Protein AF-A0A0R2B3U1-F1 (afdb_monomer)

Mean predicted aligned error: 5.67 Å

Foldseek 3Di:
DVLVVLLVVLVVQLVVLVVVLVVLLVVQLVLLCVQVVVDDSVRLVVVLVVVLVVVQVVDPPSVVLVVLLVVLLVLLVLLVVLVVCVVCVVVCVVPPDPVSVVSNVVSVVDPPSQLSSLVSLLVSLVSQLVVLVVVLVVLVVVCVVDVCASNDSNHGDNVSSVSSSVSSNSNSVSSNVSSVSSNVVSVVD

Structure (mmCIF, N/CA/C/O backbone):
data_AF-A0A0R2B3U1-F1
#
_entry.id   AF-A0A0R2B3U1-F1
#
loop_
_atom_site.group_PDB
_atom_site.id
_atom_site.type_symbol
_atom_site.label_atom_id
_atom_site.label_alt_id
_atom_site.label_comp_id
_atom_site.label_asym_id
_atom_site.label_entity_id
_atom_site.label_seq_id
_atom_site.pdbx_PDB_ins_code
_atom_site.Cartn_x
_atom_site.Cartn_y
_atom_site.Cartn_z
_atom_site.occupancy
_atom_site.B_iso_or_equiv
_atom_site.auth_seq_id
_atom_site.auth_comp_id
_atom_site.auth_asym_id
_atom_site.auth_atom_id
_atom_site.pdbx_PDB_model_num
ATOM 1 N N . MET A 1 1 ? -21.947 -0.832 17.345 1.00 67.94 1 MET A N 1
ATOM 2 C CA . MET A 1 1 ? -21.667 -2.259 17.009 1.00 67.94 1 MET A CA 1
ATOM 3 C C . MET A 1 1 ? -21.560 -2.444 15.501 1.00 67.94 1 MET A C 1
ATOM 5 O O . MET A 1 1 ? -20.607 -3.067 15.050 1.00 67.94 1 MET A O 1
ATOM 9 N N . VAL A 1 2 ? -22.488 -1.877 14.725 1.00 82.19 2 VAL A N 1
ATOM 10 C CA . VAL A 1 2 ? -22.472 -1.903 13.252 1.00 82.19 2 VAL A CA 1
ATOM 11 C C . VAL A 1 2 ? -21.194 -1.272 12.679 1.00 82.19 2 VAL A C 1
ATOM 13 O O . VAL A 1 2 ? -20.621 -1.784 11.724 1.00 82.19 2 VAL A O 1
ATOM 16 N N . GLU A 1 3 ? -20.684 -0.218 13.311 1.00 81.94 3 GLU A N 1
ATOM 17 C CA . GLU A 1 3 ? -19.488 0.522 12.897 1.00 81.94 3 GLU A CA 1
ATOM 18 C C . GLU A 1 3 ? -18.233 -0.353 12.960 1.00 81.94 3 GLU A C 1
ATOM 20 O O . GLU A 1 3 ? -17.455 -0.398 12.013 1.00 81.94 3 GLU A O 1
ATOM 25 N N . TYR A 1 4 ? -18.063 -1.124 14.038 1.00 82.38 4 TYR A N 1
ATOM 26 C CA . TYR A 1 4 ? -16.942 -2.058 14.172 1.00 82.38 4 TYR A CA 1
ATOM 27 C C . TYR A 1 4 ? -17.014 -3.202 13.153 1.00 82.38 4 TYR A C 1
ATOM 29 O O . TYR A 1 4 ? -15.979 -3.631 12.646 1.00 82.38 4 TYR A O 1
ATOM 37 N N . VAL A 1 5 ? -18.221 -3.662 12.802 1.00 87.88 5 VAL A N 1
ATOM 38 C CA . VAL A 1 5 ? -18.414 -4.654 11.731 1.00 87.88 5 VAL A CA 1
ATOM 39 C C . VAL A 1 5 ? -18.010 -4.064 10.378 1.00 87.88 5 VAL A C 1
ATOM 41 O O . VAL A 1 5 ? -17.261 -4.699 9.637 1.00 87.88 5 VAL A O 1
ATOM 44 N N . LEU A 1 6 ? -18.428 -2.831 10.076 1.00 90.25 6 LEU A N 1
ATOM 45 C CA . LEU A 1 6 ? -18.036 -2.122 8.854 1.00 90.25 6 LEU A CA 1
ATOM 46 C C . LEU A 1 6 ? -16.517 -1.920 8.771 1.00 90.25 6 LEU A C 1
ATOM 48 O O . LEU A 1 6 ? -15.917 -2.207 7.735 1.00 90.25 6 LEU A O 1
ATOM 52 N N . LEU A 1 7 ? -15.877 -1.497 9.864 1.00 88.94 7 LEU A N 1
ATOM 53 C CA . LEU A 1 7 ? -14.418 -1.367 9.941 1.00 88.94 7 LEU A CA 1
ATOM 54 C C . LEU A 1 7 ? -13.715 -2.717 9.738 1.00 88.94 7 LEU A C 1
ATOM 56 O O . LEU A 1 7 ? -12.706 -2.780 9.036 1.00 88.94 7 LEU A O 1
ATOM 60 N N . GLY A 1 8 ? -14.276 -3.804 10.276 1.00 88.94 8 GLY A N 1
ATOM 61 C CA . GLY A 1 8 ? -13.800 -5.167 10.037 1.00 88.94 8 GLY A CA 1
ATOM 62 C C . GLY A 1 8 ? -13.875 -5.573 8.561 1.00 88.94 8 GLY A C 1
ATOM 63 O O . GLY A 1 8 ? -12.895 -6.074 8.010 1.00 88.94 8 GLY A O 1
ATOM 64 N N . ILE A 1 9 ? -14.995 -5.295 7.886 1.00 94.19 9 ILE A N 1
ATOM 65 C CA . ILE A 1 9 ? -15.165 -5.555 6.446 1.00 94.19 9 ILE A CA 1
ATOM 66 C C . ILE A 1 9 ? -14.149 -4.751 5.625 1.00 94.19 9 ILE A C 1
ATOM 68 O O . ILE A 1 9 ? -13.512 -5.297 4.722 1.00 94.19 9 ILE A O 1
ATOM 72 N N . ILE A 1 10 ? -13.946 -3.472 5.957 1.00 93.94 10 ILE A N 1
ATOM 73 C CA . ILE A 1 10 ? -12.953 -2.617 5.294 1.00 93.94 10 ILE A CA 1
ATOM 74 C C . ILE A 1 10 ? -11.541 -3.176 5.496 1.00 93.94 10 ILE A C 1
ATOM 76 O O . ILE A 1 10 ? -10.776 -3.242 4.534 1.00 93.94 10 ILE A O 1
ATOM 80 N N . ALA A 1 11 ? -11.196 -3.634 6.702 1.00 91.75 11 ALA A N 1
ATOM 81 C CA . ALA A 1 11 ? -9.899 -4.249 6.972 1.00 91.75 11 ALA A CA 1
ATOM 82 C C . ALA A 1 11 ? -9.673 -5.508 6.115 1.00 91.75 11 ALA A C 1
ATOM 84 O O . ALA A 1 11 ? -8.615 -5.652 5.496 1.00 91.75 11 ALA A O 1
ATOM 85 N N . VAL A 1 12 ? -10.680 -6.381 5.998 1.00 95.81 12 VAL A N 1
ATOM 86 C CA . VAL A 1 12 ? -10.629 -7.558 5.112 1.00 95.81 12 VAL A CA 1
ATOM 87 C C . VAL A 1 12 ? -10.457 -7.138 3.649 1.00 95.81 12 VAL A C 1
ATOM 89 O O . VAL A 1 12 ? -9.596 -7.677 2.951 1.00 95.81 12 VAL A O 1
ATOM 92 N N . ALA A 1 13 ? -11.206 -6.135 3.184 1.00 96.56 13 ALA A N 1
ATOM 93 C CA . ALA A 1 13 ? -11.075 -5.611 1.827 1.00 96.56 13 ALA A CA 1
ATOM 94 C C . ALA A 1 13 ? -9.664 -5.057 1.559 1.00 96.56 13 ALA A C 1
ATOM 96 O O . ALA A 1 13 ? -9.070 -5.359 0.522 1.00 96.56 13 ALA A O 1
ATOM 97 N N . VAL A 1 14 ? -9.076 -4.316 2.506 1.00 96.31 14 VAL A N 1
ATOM 98 C CA . VAL A 1 14 ? -7.692 -3.825 2.410 1.00 96.31 14 VAL A CA 1
ATOM 99 C C . VAL A 1 14 ? -6.710 -4.990 2.265 1.00 96.31 14 VAL A C 1
ATOM 101 O O . VAL A 1 14 ? -5.845 -4.940 1.388 1.00 96.31 14 VAL A O 1
ATOM 104 N N . ILE A 1 15 ? -6.862 -6.062 3.051 1.00 96.19 15 ILE A N 1
ATOM 105 C CA . ILE A 1 15 ? -6.014 -7.262 2.957 1.00 96.19 15 ILE A CA 1
ATOM 106 C C . ILE A 1 15 ? -6.114 -7.898 1.564 1.00 96.19 15 ILE A C 1
ATOM 108 O O . ILE A 1 15 ? -5.085 -8.181 0.946 1.00 96.19 15 ILE A O 1
ATOM 112 N N . LEU A 1 16 ? -7.325 -8.065 1.024 1.00 97.31 16 LEU A N 1
ATOM 113 C CA . LEU A 1 16 ? -7.530 -8.614 -0.322 1.00 97.31 16 LEU A CA 1
ATOM 114 C C . LEU A 1 16 ? -6.854 -7.756 -1.401 1.00 97.31 16 LEU A C 1
ATOM 116 O O . LEU A 1 16 ? -6.191 -8.282 -2.300 1.00 97.31 16 LEU A O 1
ATOM 120 N N . VAL A 1 17 ? -6.949 -6.428 -1.291 1.00 97.00 17 VAL A N 1
ATOM 121 C CA . VAL A 1 17 ? -6.277 -5.515 -2.225 1.00 97.00 17 VAL A CA 1
ATOM 122 C C . VAL A 1 17 ? -4.752 -5.615 -2.093 1.00 97.00 17 VAL A C 1
ATOM 124 O O . VAL A 1 17 ? -4.058 -5.627 -3.112 1.00 97.00 17 VAL A O 1
ATOM 127 N N . LEU A 1 18 ? -4.204 -5.7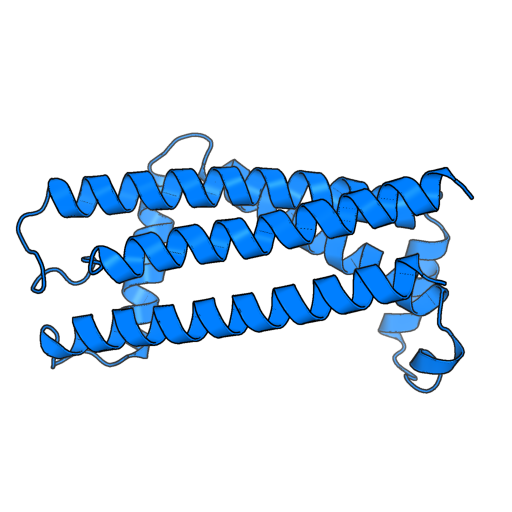47 -0.878 1.00 95.50 18 LEU A N 1
ATOM 128 C CA . LEU A 1 18 ? -2.764 -5.947 -0.653 1.00 95.50 18 LEU A CA 1
ATOM 129 C C . LEU A 1 18 ? -2.258 -7.264 -1.263 1.00 95.50 18 LEU A C 1
ATOM 131 O O . LEU A 1 18 ? -1.190 -7.283 -1.885 1.00 95.50 18 LEU A O 1
ATOM 135 N N . ILE A 1 19 ? -3.039 -8.344 -1.165 1.00 97.00 19 ILE A N 1
ATOM 136 C CA . ILE A 1 19 ? -2.758 -9.605 -1.868 1.00 97.00 19 ILE A CA 1
ATOM 137 C C . ILE A 1 19 ? -2.734 -9.355 -3.381 1.00 97.00 19 ILE A C 1
ATOM 139 O O . ILE A 1 19 ? -1.768 -9.723 -4.053 1.00 97.00 19 ILE A O 1
ATOM 143 N N . GLY A 1 20 ? -3.730 -8.643 -3.917 1.00 96.75 20 GLY A N 1
ATOM 144 C CA . GLY A 1 20 ? -3.766 -8.235 -5.322 1.00 96.75 20 GLY A CA 1
ATOM 145 C C . GLY A 1 20 ? -2.524 -7.445 -5.755 1.00 96.75 20 GLY A C 1
ATOM 146 O O . GLY A 1 20 ? -1.959 -7.710 -6.819 1.00 96.75 20 GLY A O 1
ATOM 147 N N . GLN A 1 21 ? -2.032 -6.523 -4.918 1.00 95.38 21 GLN A N 1
ATOM 148 C CA . GLN A 1 21 ? -0.792 -5.781 -5.181 1.00 95.38 21 GLN A CA 1
ATOM 149 C C . GLN A 1 21 ? 0.428 -6.703 -5.238 1.00 95.38 21 GLN A C 1
ATOM 151 O O . GLN A 1 21 ? 1.293 -6.533 -6.105 1.00 95.38 21 GLN A O 1
ATOM 156 N N . ARG A 1 22 ? 0.503 -7.692 -4.340 1.00 94.56 22 ARG A N 1
ATOM 157 C CA . ARG A 1 22 ? 1.588 -8.677 -4.323 1.00 94.56 22 ARG A CA 1
ATOM 158 C C . ARG A 1 22 ? 1.575 -9.548 -5.577 1.00 94.56 22 ARG A C 1
ATOM 160 O O . ARG A 1 22 ? 2.630 -9.735 -6.184 1.00 94.56 22 ARG A O 1
ATOM 167 N N . LEU A 1 23 ? 0.402 -10.025 -5.988 1.00 94.94 23 LEU A N 1
ATOM 168 C CA . LEU A 1 23 ? 0.234 -10.813 -7.210 1.00 94.94 23 LEU A CA 1
ATOM 169 C C . LEU A 1 23 ? 0.616 -10.005 -8.456 1.00 94.94 23 LEU A C 1
ATOM 171 O O . LEU A 1 23 ? 1.395 -10.484 -9.277 1.00 94.94 23 LEU A O 1
ATOM 175 N N . ASN A 1 24 ? 0.163 -8.752 -8.561 1.00 94.44 24 ASN A N 1
ATOM 176 C CA . ASN A 1 24 ? 0.524 -7.876 -9.677 1.00 94.44 24 ASN A CA 1
ATOM 177 C C . ASN A 1 24 ? 2.039 -7.602 -9.729 1.00 94.44 24 ASN A C 1
ATOM 179 O O . ASN A 1 24 ? 2.641 -7.625 -10.797 1.00 94.44 24 ASN A O 1
ATOM 183 N N . SER A 1 25 ? 2.686 -7.409 -8.574 1.00 91.56 25 SER A N 1
ATOM 184 C CA . SER A 1 25 ? 4.147 -7.267 -8.487 1.00 91.56 25 SER A CA 1
ATOM 185 C C . SER A 1 25 ? 4.882 -8.507 -9.007 1.00 91.56 25 SER A C 1
ATOM 187 O O . SER A 1 25 ? 5.863 -8.384 -9.736 1.00 91.56 25 SER A O 1
ATOM 189 N N . ASN A 1 26 ? 4.386 -9.707 -8.694 1.00 92.38 26 ASN A N 1
ATOM 190 C CA . ASN A 1 26 ? 4.957 -10.948 -9.215 1.00 92.38 26 ASN A CA 1
ATOM 191 C C . ASN A 1 26 ? 4.784 -11.073 -10.735 1.00 92.38 26 ASN A C 1
ATOM 193 O O . ASN A 1 26 ? 5.725 -11.489 -11.400 1.00 92.38 26 ASN A O 1
ATOM 197 N N . GLN A 1 27 ? 3.635 -10.668 -11.286 1.00 91.56 27 GLN A N 1
ATOM 198 C CA . GLN A 1 27 ? 3.408 -10.658 -12.737 1.00 91.56 27 GLN A CA 1
ATOM 199 C C . GLN A 1 27 ? 4.365 -9.705 -13.462 1.00 91.56 27 GLN A C 1
ATOM 201 O O . GLN A 1 27 ? 4.909 -10.057 -14.503 1.00 91.56 27 GLN A O 1
ATOM 206 N N . ILE A 1 28 ? 4.619 -8.526 -12.887 1.00 89.12 28 ILE A N 1
ATOM 207 C CA . ILE A 1 28 ? 5.592 -7.572 -13.430 1.00 89.12 28 ILE A CA 1
ATOM 208 C C . ILE A 1 28 ? 7.001 -8.176 -13.437 1.00 89.12 28 ILE A C 1
ATOM 210 O O . ILE A 1 28 ? 7.689 -8.121 -14.450 1.00 89.12 28 ILE A O 1
ATOM 214 N N . VAL A 1 29 ? 7.425 -8.783 -12.324 1.00 89.12 29 VAL A N 1
ATOM 215 C CA . VAL A 1 29 ? 8.745 -9.426 -12.236 1.00 89.12 29 VAL A CA 1
ATOM 216 C C . VAL A 1 29 ? 8.857 -10.592 -13.219 1.00 89.12 29 VAL A C 1
ATOM 218 O O . VAL A 1 29 ? 9.887 -10.734 -13.864 1.00 89.12 29 VAL A O 1
ATOM 221 N N . ALA A 1 30 ? 7.805 -11.399 -13.377 1.00 88.69 30 ALA A N 1
ATOM 222 C CA . ALA A 1 30 ? 7.780 -12.493 -14.345 1.00 88.69 30 ALA A CA 1
ATOM 223 C C . ALA A 1 30 ? 7.927 -11.990 -15.791 1.00 88.69 30 ALA A C 1
ATOM 225 O O . ALA A 1 30 ? 8.708 -12.555 -16.552 1.00 88.69 30 ALA A O 1
ATOM 226 N N . ALA A 1 31 ? 7.249 -1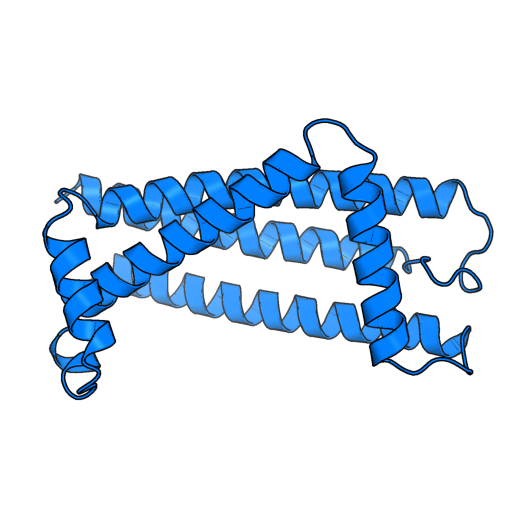0.894 -16.147 1.00 86.94 31 ALA A N 1
ATOM 227 C CA . ALA A 1 31 ? 7.397 -10.266 -17.460 1.00 86.94 31 ALA A CA 1
ATOM 228 C C . ALA A 1 31 ? 8.838 -9.792 -17.717 1.00 86.94 31 ALA A C 1
ATOM 230 O O . ALA A 1 31 ? 9.345 -9.938 -18.822 1.00 86.94 31 ALA A O 1
ATOM 231 N N . GLN A 1 32 ? 9.523 -9.284 -16.691 1.00 85.38 32 GLN A N 1
ATOM 232 C CA . GLN A 1 32 ? 10.911 -8.830 -16.805 1.00 85.38 32 GLN A CA 1
ATOM 233 C C . GLN A 1 32 ? 11.930 -9.972 -16.810 1.00 85.38 32 GLN A C 1
ATOM 235 O O . GLN A 1 32 ? 12.971 -9.849 -17.443 1.00 85.38 32 GLN A O 1
ATOM 240 N N . LEU A 1 33 ? 11.642 -11.095 -16.149 1.00 86.69 33 LEU A N 1
ATOM 241 C CA . LEU A 1 33 ? 12.479 -12.300 -16.218 1.00 86.69 33 LEU A CA 1
ATOM 242 C C . LEU A 1 33 ? 12.475 -12.930 -17.612 1.00 86.69 33 LEU A C 1
ATOM 244 O O . LEU A 1 33 ? 13.4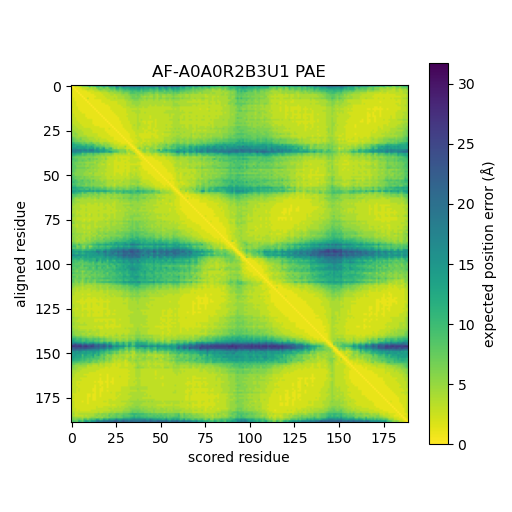60 -13.558 -17.996 1.00 86.69 33 LEU A O 1
ATOM 248 N N . ALA A 1 34 ? 11.394 -12.753 -18.377 1.00 84.94 34 ALA A N 1
ATOM 249 C CA . ALA A 1 34 ? 11.327 -13.238 -19.752 1.00 84.94 34 ALA A CA 1
ATOM 250 C C . ALA A 1 34 ? 12.407 -12.597 -20.644 1.00 84.94 34 ALA A C 1
ATOM 252 O O . ALA A 1 34 ? 12.936 -13.261 -21.537 1.00 84.94 34 ALA A O 1
ATOM 253 N N . THR A 1 35 ? 12.765 -11.339 -20.368 1.00 81.75 35 THR A N 1
ATOM 254 C CA . THR A 1 35 ? 13.762 -10.563 -21.120 1.00 81.75 35 THR A CA 1
ATOM 255 C C . THR A 1 35 ? 15.128 -10.518 -20.424 1.00 81.75 35 THR A C 1
ATOM 257 O O . THR A 1 35 ? 16.156 -10.645 -21.081 1.00 81.75 35 THR A O 1
ATOM 260 N N . HIS A 1 36 ? 15.167 -10.460 -19.090 1.00 83.00 36 HIS A N 1
ATOM 261 C CA . HIS A 1 36 ? 16.385 -10.366 -18.274 1.00 83.00 36 HIS A CA 1
ATOM 262 C C . HIS A 1 36 ? 16.730 -11.708 -17.614 1.00 83.00 36 HIS A C 1
ATOM 264 O O . HIS A 1 36 ? 16.785 -11.830 -16.388 1.00 83.00 36 HIS A O 1
ATOM 270 N N . LYS A 1 37 ? 16.977 -12.734 -18.437 1.00 76.44 37 LYS A N 1
ATOM 271 C CA . LYS A 1 37 ? 17.137 -14.136 -17.996 1.00 76.44 37 LYS A CA 1
ATOM 272 C C . LYS A 1 37 ? 18.308 -14.388 -17.035 1.00 76.44 37 LYS A C 1
ATOM 274 O O . LYS A 1 37 ? 18.314 -15.402 -16.347 1.00 76.44 37 LYS A O 1
ATOM 279 N N . MET A 1 38 ? 19.288 -13.484 -16.977 1.00 83.38 38 MET A N 1
ATOM 280 C CA . MET A 1 38 ? 20.454 -13.597 -16.089 1.00 83.38 38 MET A CA 1
ATOM 281 C C . MET A 1 38 ? 20.223 -13.005 -14.687 1.00 83.38 38 MET A C 1
ATOM 283 O O . MET A 1 38 ? 21.110 -13.084 -13.842 1.00 83.38 38 MET A O 1
ATOM 287 N N . MET A 1 39 ? 19.059 -12.399 -14.423 1.00 86.00 39 MET A N 1
ATOM 288 C CA . MET A 1 39 ? 18.743 -11.804 -13.123 1.00 86.00 39 MET A CA 1
ATOM 289 C C . MET A 1 39 ? 17.797 -12.677 -12.300 1.00 86.00 39 MET A C 1
ATOM 291 O O . MET A 1 39 ? 16.827 -13.237 -12.802 1.00 86.00 39 MET A O 1
ATOM 295 N N . PHE A 1 40 ? 18.017 -12.716 -10.988 1.00 89.88 40 PHE A N 1
ATOM 296 C CA . PHE A 1 40 ? 17.111 -13.371 -10.049 1.00 89.88 40 PHE A CA 1
ATOM 297 C C . PHE A 1 40 ? 15.911 -12.470 -9.688 1.00 89.88 40 PHE A C 1
ATOM 299 O O . PHE A 1 40 ? 16.055 -11.245 -9.594 1.00 89.88 40 PHE A O 1
ATOM 306 N N . PRO A 1 41 ? 14.731 -13.038 -9.356 1.00 87.25 41 PRO A N 1
ATOM 307 C CA . PRO A 1 41 ? 13.554 -12.257 -8.960 1.00 87.25 41 PRO A CA 1
ATOM 308 C C . PRO A 1 41 ? 13.805 -11.222 -7.838 1.00 87.25 41 PRO A C 1
ATOM 310 O O . PRO A 1 41 ? 13.263 -10.114 -7.910 1.00 87.25 41 PRO A O 1
ATOM 313 N N . PRO A 1 42 ? 14.613 -11.508 -6.791 1.00 89.75 42 PRO A N 1
ATOM 314 C CA . PRO A 1 42 ? 14.966 -10.508 -5.784 1.00 89.75 42 PRO A CA 1
ATOM 315 C C 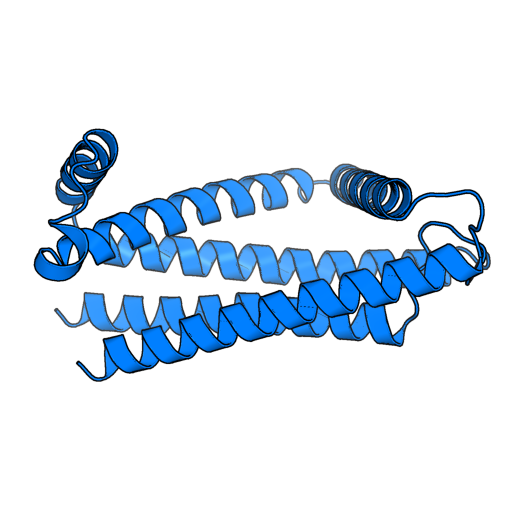. PRO A 1 42 ? 15.792 -9.337 -6.335 1.00 89.75 42 PRO A C 1
ATOM 317 O O . PRO A 1 42 ? 15.579 -8.205 -5.899 1.00 89.75 42 PRO A O 1
ATOM 320 N N . GLN A 1 43 ? 16.685 -9.581 -7.302 1.00 89.31 43 GLN A N 1
ATOM 321 C CA . GLN A 1 43 ? 17.512 -8.541 -7.925 1.00 89.31 43 GLN A CA 1
ATOM 322 C C . GLN A 1 43 ? 16.641 -7.563 -8.714 1.00 89.31 43 GLN A C 1
ATOM 324 O O . GLN A 1 43 ? 16.745 -6.358 -8.503 1.00 89.31 43 GLN A O 1
ATOM 329 N N . ILE A 1 44 ? 15.696 -8.073 -9.509 1.00 86.88 44 ILE A N 1
ATOM 330 C CA . ILE A 1 44 ? 14.733 -7.253 -10.259 1.00 86.88 44 ILE A CA 1
ATOM 331 C C . ILE A 1 44 ? 13.881 -6.401 -9.308 1.00 86.88 44 ILE A C 1
ATOM 333 O O . ILE A 1 44 ? 13.750 -5.186 -9.476 1.00 86.88 44 ILE A O 1
ATOM 337 N N . ARG A 1 45 ? 13.338 -7.006 -8.241 1.00 89.12 45 ARG A N 1
ATOM 338 C CA . ARG A 1 45 ? 12.560 -6.268 -7.229 1.00 89.12 45 ARG A CA 1
ATOM 339 C C . ARG A 1 45 ? 13.383 -5.162 -6.570 1.00 89.12 45 ARG A C 1
ATOM 341 O O . ARG A 1 45 ? 12.845 -4.083 -6.308 1.00 89.12 45 ARG A O 1
ATOM 348 N N . ASN A 1 46 ? 14.656 -5.424 -6.276 1.00 89.56 46 ASN A N 1
ATOM 349 C CA . ASN A 1 46 ? 15.533 -4.434 -5.666 1.00 89.56 46 ASN A CA 1
ATOM 350 C C . ASN A 1 46 ? 15.884 -3.312 -6.651 1.00 89.56 46 ASN A C 1
ATOM 352 O O . ASN A 1 46 ? 15.735 -2.146 -6.296 1.00 89.56 46 ASN A O 1
ATOM 356 N N . ALA A 1 47 ? 16.239 -3.643 -7.895 1.00 87.75 47 ALA A N 1
ATOM 357 C CA . ALA A 1 47 ? 16.519 -2.673 -8.951 1.00 87.75 47 ALA A CA 1
ATOM 358 C C . ALA A 1 47 ? 15.340 -1.710 -9.146 1.00 87.75 47 ALA A C 1
ATOM 360 O O . ALA A 1 47 ? 15.518 -0.496 -9.081 1.00 87.75 47 ALA A O 1
ATOM 361 N N . ARG A 1 48 ? 14.110 -2.231 -9.238 1.00 88.19 48 ARG A N 1
ATOM 362 C CA . ARG A 1 48 ? 12.890 -1.408 -9.318 1.00 88.19 48 ARG A CA 1
ATOM 363 C C . ARG A 1 48 ? 12.675 -0.532 -8.086 1.00 88.19 48 ARG A C 1
ATOM 365 O O . ARG A 1 48 ? 12.230 0.610 -8.199 1.00 88.19 48 ARG A O 1
ATOM 372 N N . ARG A 1 49 ? 12.967 -1.049 -6.888 1.00 88.62 49 ARG A N 1
ATOM 373 C CA . ARG A 1 49 ? 12.860 -0.281 -5.638 1.00 88.62 49 ARG A CA 1
ATOM 374 C C . ARG A 1 49 ? 13.870 0.865 -5.605 1.00 88.62 49 ARG A C 1
ATOM 376 O O . ARG A 1 49 ? 13.515 1.958 -5.169 1.00 88.62 49 ARG A O 1
ATOM 383 N N . VAL A 1 50 ? 15.107 0.617 -6.028 1.00 89.00 50 VAL A N 1
ATOM 384 C CA . VAL A 1 50 ? 16.171 1.627 -6.109 1.00 89.00 50 VAL A CA 1
ATOM 385 C C . VAL A 1 50 ? 15.832 2.671 -7.169 1.00 89.00 50 VAL A C 1
ATOM 387 O O . VAL A 1 50 ? 15.871 3.857 -6.857 1.00 89.00 50 VAL A O 1
ATOM 390 N N . TYR A 1 51 ? 15.386 2.244 -8.351 1.00 88.62 51 TYR A N 1
ATOM 391 C CA . TYR A 1 51 ? 14.919 3.126 -9.420 1.00 88.62 51 TYR A CA 1
ATOM 392 C C . TYR A 1 51 ? 13.812 4.070 -8.937 1.00 88.62 51 TYR A C 1
ATOM 394 O O . TYR A 1 51 ? 13.934 5.289 -9.033 1.00 88.62 51 TYR A O 1
ATOM 402 N N . TRP A 1 52 ? 12.782 3.523 -8.285 1.00 86.25 52 TRP A N 1
ATOM 403 C CA . TRP A 1 52 ? 11.710 4.330 -7.705 1.00 86.25 52 TRP A CA 1
ATOM 404 C C . TRP A 1 52 ? 12.211 5.326 -6.649 1.00 86.25 52 TRP A C 1
ATOM 406 O O . TRP A 1 52 ? 11.782 6.478 -6.620 1.00 86.25 52 TRP A O 1
ATOM 416 N N . ARG A 1 53 ? 13.137 4.907 -5.777 1.00 86.62 53 ARG A N 1
ATOM 417 C CA . ARG A 1 53 ? 13.760 5.814 -4.798 1.00 86.62 53 ARG A CA 1
ATOM 418 C C . ARG A 1 53 ? 14.541 6.936 -5.483 1.00 86.62 53 ARG A C 1
ATOM 420 O O . ARG A 1 53 ? 14.510 8.053 -4.978 1.00 86.62 53 ARG A O 1
ATOM 427 N N . GLY A 1 54 ? 15.211 6.644 -6.598 1.00 87.19 54 GLY A N 1
ATOM 428 C CA . GLY A 1 54 ? 15.886 7.631 -7.438 1.00 87.19 54 GLY A CA 1
ATOM 429 C C . GLY A 1 54 ? 14.909 8.673 -7.976 1.00 87.19 54 GLY A C 1
ATOM 430 O O . GLY A 1 54 ? 15.081 9.856 -7.698 1.00 87.19 54 GLY A O 1
ATOM 431 N N . LEU A 1 55 ? 13.823 8.230 -8.619 1.00 85.56 55 LEU A N 1
ATOM 432 C CA . LEU A 1 55 ? 12.778 9.118 -9.153 1.00 85.56 55 LEU A CA 1
ATOM 433 C C . LEU A 1 55 ? 12.168 10.033 -8.081 1.00 85.56 55 LEU A C 1
ATOM 435 O O . LEU A 1 55 ? 11.964 11.222 -8.304 1.00 85.56 55 LEU A O 1
ATOM 439 N N . VAL A 1 56 ? 11.905 9.498 -6.886 1.00 86.12 56 VAL A N 1
ATOM 440 C CA . VAL A 1 56 ? 11.362 10.281 -5.762 1.00 86.12 56 VAL A CA 1
ATOM 441 C C . VAL A 1 56 ? 12.354 11.330 -5.249 1.00 86.12 56 VAL A C 1
ATOM 443 O O . VAL A 1 56 ? 11.928 12.379 -4.778 1.00 86.12 56 VAL A O 1
ATOM 446 N N . ARG A 1 57 ? 13.664 11.061 -5.313 1.00 86.00 57 ARG A N 1
ATOM 447 C CA . ARG A 1 57 ? 14.710 12.005 -4.882 1.00 86.00 57 ARG A CA 1
ATOM 448 C C . ARG A 1 57 ? 14.966 13.117 -5.895 1.00 86.00 57 ARG A C 1
ATOM 450 O O . ARG A 1 57 ? 15.385 14.191 -5.491 1.00 86.00 57 ARG A O 1
ATOM 457 N N . GLN A 1 58 ? 14.730 12.855 -7.177 1.00 85.31 58 GLN A N 1
ATOM 458 C CA . GLN A 1 58 ? 14.956 13.825 -8.250 1.00 85.31 58 GLN A CA 1
ATOM 459 C C . GLN A 1 58 ? 13.921 14.957 -8.262 1.00 85.31 58 GLN A C 1
ATOM 461 O O . GLN A 1 58 ? 14.211 16.038 -8.761 1.00 85.31 58 GLN A O 1
ATOM 466 N N . VAL A 1 59 ? 12.728 14.735 -7.702 1.00 85.75 59 VAL A N 1
ATOM 467 C CA . VAL A 1 59 ? 11.675 15.755 -7.643 1.00 85.75 59 VAL A CA 1
ATOM 468 C C . VAL A 1 59 ? 11.667 16.439 -6.279 1.00 85.75 59 VAL A C 1
ATOM 470 O O . VAL A 1 59 ? 11.541 15.787 -5.238 1.00 85.75 59 VAL A O 1
ATOM 473 N N . SER A 1 60 ? 11.774 17.770 -6.286 1.00 82.56 60 SER A N 1
ATOM 474 C CA . SER A 1 60 ? 11.736 18.594 -5.076 1.00 82.56 60 SER A CA 1
ATOM 475 C C . SER A 1 60 ? 10.432 18.382 -4.294 1.00 82.56 60 SER A C 1
ATOM 477 O O . SER A 1 60 ? 9.359 18.168 -4.856 1.00 82.56 60 SER A O 1
ATOM 479 N N . GLY A 1 61 ? 10.525 18.354 -2.962 1.00 83.81 61 GLY A N 1
ATOM 480 C CA . GLY A 1 61 ? 9.386 18.135 -2.057 1.00 83.81 61 GLY A CA 1
ATOM 481 C C . GLY A 1 61 ? 8.870 16.688 -1.980 1.00 83.81 61 GLY A C 1
ATOM 482 O O . GLY A 1 61 ? 8.423 16.251 -0.920 1.00 83.81 61 GLY A O 1
ATOM 483 N N . MET A 1 62 ? 9.010 15.893 -3.041 1.00 88.50 62 MET A N 1
ATOM 484 C CA . MET A 1 62 ? 8.472 14.531 -3.122 1.00 88.50 62 MET A CA 1
ATOM 485 C C . MET A 1 62 ? 9.121 13.560 -2.120 1.00 88.50 62 MET A C 1
ATOM 487 O O . MET A 1 62 ? 8.447 12.725 -1.511 1.00 88.50 62 MET A O 1
ATOM 491 N N . ALA A 1 63 ? 10.431 13.690 -1.894 1.00 87.75 63 ALA A N 1
ATOM 492 C CA . ALA A 1 63 ? 11.135 12.923 -0.868 1.00 87.75 63 ALA A CA 1
ATOM 493 C C . ALA A 1 63 ? 10.617 13.230 0.550 1.00 87.75 63 ALA A C 1
ATOM 495 O O . ALA A 1 63 ? 10.447 12.304 1.348 1.00 87.75 63 ALA A O 1
ATOM 496 N N . GLY A 1 64 ? 10.316 14.502 0.831 1.00 90.38 64 GLY A N 1
ATOM 497 C CA . GLY A 1 64 ? 9.731 14.951 2.095 1.00 90.38 64 GLY A CA 1
ATOM 498 C C . GLY A 1 64 ? 8.317 14.409 2.292 1.00 90.38 64 GLY A C 1
ATOM 499 O O . GLY A 1 64 ? 8.032 13.827 3.334 1.00 90.38 64 GLY A O 1
ATOM 500 N N . LEU A 1 65 ? 7.468 14.483 1.261 1.00 90.88 65 LEU A N 1
ATOM 501 C CA . LEU A 1 65 ? 6.116 13.911 1.291 1.00 90.88 65 LEU A CA 1
ATOM 502 C C . LEU A 1 65 ? 6.135 12.397 1.537 1.00 90.88 65 LEU A C 1
ATOM 504 O O . LEU A 1 65 ? 5.350 11.891 2.333 1.00 90.88 65 LEU A O 1
ATOM 508 N N . ASN A 1 66 ? 7.061 11.666 0.911 1.00 90.94 66 ASN A N 1
ATOM 509 C CA . ASN A 1 66 ? 7.222 10.227 1.130 1.00 90.94 66 ASN A CA 1
ATOM 510 C C . ASN A 1 66 ? 7.702 9.895 2.555 1.00 90.94 66 ASN A C 1
ATOM 512 O O . ASN A 1 66 ? 7.331 8.856 3.101 1.00 90.94 66 ASN A O 1
ATOM 516 N N . LEU A 1 67 ? 8.546 10.739 3.157 1.00 91.88 67 LEU A N 1
ATOM 517 C CA . LEU A 1 67 ? 8.958 10.581 4.553 1.00 91.88 67 LEU A CA 1
ATOM 518 C C . LEU A 1 67 ? 7.789 10.874 5.500 1.00 91.88 67 LEU A C 1
ATOM 520 O O . LEU A 1 67 ? 7.476 10.037 6.345 1.00 91.88 67 LEU A O 1
ATOM 524 N N . ALA A 1 68 ? 7.106 12.004 5.302 1.00 93.25 68 ALA A N 1
ATOM 525 C CA . ALA A 1 68 ? 5.933 12.398 6.072 1.00 93.25 68 ALA A CA 1
ATOM 526 C C . ALA A 1 68 ? 4.841 11.322 6.013 1.00 93.25 68 ALA A C 1
ATOM 528 O O . ALA A 1 68 ? 4.374 10.871 7.053 1.00 93.25 68 ALA A O 1
ATOM 529 N N . ALA A 1 69 ? 4.515 10.816 4.819 1.00 93.31 69 ALA A N 1
ATOM 530 C CA . ALA A 1 69 ? 3.527 9.755 4.640 1.00 93.31 69 ALA A CA 1
ATOM 531 C C . ALA A 1 69 ? 3.864 8.506 5.464 1.00 93.31 69 ALA A C 1
ATOM 533 O O . ALA A 1 69 ? 2.981 7.939 6.103 1.00 93.31 69 ALA A O 1
ATOM 534 N N . LYS A 1 70 ? 5.136 8.086 5.501 1.00 93.94 70 LYS A N 1
ATOM 535 C CA . LYS A 1 70 ? 5.571 6.924 6.295 1.00 93.94 70 LYS A CA 1
ATOM 536 C C . LYS A 1 70 ? 5.490 7.175 7.793 1.00 93.94 70 LYS A C 1
ATOM 538 O O . LYS A 1 70 ? 4.992 6.308 8.503 1.00 93.94 70 LYS A O 1
ATOM 543 N N . ILE A 1 71 ? 5.973 8.328 8.259 1.00 96.50 71 ILE A N 1
ATOM 544 C CA . ILE A 1 71 ? 5.950 8.684 9.684 1.00 96.50 71 ILE A CA 1
ATOM 545 C C . ILE A 1 71 ? 4.500 8.761 10.167 1.00 96.50 71 ILE A C 1
ATOM 547 O O . ILE A 1 71 ? 4.144 8.088 11.129 1.00 96.50 71 ILE A O 1
ATOM 551 N N . ILE A 1 72 ? 3.646 9.492 9.447 1.00 95.75 72 ILE A N 1
ATOM 552 C CA . ILE A 1 72 ? 2.226 9.647 9.779 1.00 95.75 72 ILE A CA 1
ATOM 553 C C . ILE A 1 72 ? 1.508 8.293 9.727 1.00 95.75 72 ILE A C 1
ATOM 555 O O . ILE A 1 72 ? 0.749 7.987 10.638 1.00 95.75 72 ILE A O 1
ATOM 559 N N . SER A 1 73 ? 1.788 7.440 8.731 1.00 94.31 73 SER A N 1
ATOM 560 C CA . SER A 1 73 ? 1.217 6.080 8.680 1.00 94.31 73 SER A CA 1
ATOM 561 C C . SER A 1 73 ? 1.636 5.237 9.888 1.00 94.31 73 SER A C 1
ATOM 563 O O . SER A 1 73 ? 0.817 4.508 10.441 1.00 94.31 73 SER A O 1
ATOM 565 N N . GLY A 1 74 ? 2.906 5.329 10.297 1.00 93.19 74 GLY A N 1
ATOM 566 C CA . GLY A 1 74 ? 3.428 4.622 11.465 1.00 93.19 74 GLY A CA 1
ATOM 567 C C . GLY A 1 74 ? 2.757 5.078 12.758 1.00 93.19 74 GLY A C 1
ATOM 568 O O . GLY A 1 74 ? 2.311 4.241 13.536 1.00 93.19 74 GLY A O 1
ATOM 569 N N . LEU A 1 75 ? 2.618 6.393 12.946 1.00 92.44 75 LEU A N 1
ATOM 570 C CA . LEU A 1 75 ? 1.922 6.976 14.094 1.00 92.44 75 LEU A CA 1
ATOM 571 C C . LEU A 1 75 ? 0.431 6.613 14.108 1.00 92.44 75 LEU A C 1
ATOM 573 O O . LEU A 1 75 ? -0.082 6.190 15.140 1.00 92.44 75 LEU A O 1
ATOM 577 N N . ALA A 1 76 ? -0.249 6.709 12.962 1.00 93.25 76 ALA A N 1
ATOM 578 C CA . ALA A 1 76 ? -1.653 6.334 12.825 1.00 93.25 76 ALA A CA 1
ATOM 579 C C . ALA A 1 76 ? -1.877 4.859 13.181 1.00 93.25 76 ALA A C 1
ATOM 581 O O . ALA A 1 76 ? -2.749 4.543 13.985 1.00 93.25 76 ALA A O 1
ATOM 582 N N . GLY A 1 77 ? -1.059 3.957 12.627 1.00 90.25 77 GLY A N 1
ATOM 583 C CA . GLY A 1 77 ? -1.141 2.526 12.913 1.00 90.25 77 GLY A CA 1
ATOM 584 C C . GLY A 1 77 ? -0.826 2.196 14.371 1.00 90.25 77 GLY A C 1
ATOM 585 O O . GLY A 1 77 ? -1.515 1.377 14.971 1.00 90.25 77 GLY A O 1
ATOM 586 N N . PHE A 1 78 ? 0.175 2.860 14.955 1.00 88.75 78 PHE A N 1
ATOM 587 C CA . PHE A 1 78 ? 0.534 2.701 16.363 1.00 88.75 78 PHE A CA 1
ATOM 588 C C . PHE A 1 78 ? -0.618 3.092 17.295 1.00 88.75 78 PHE A C 1
ATOM 590 O O . PHE A 1 78 ? -0.999 2.303 18.159 1.00 88.75 78 PHE A O 1
ATOM 597 N N . MET A 1 79 ? -1.210 4.273 17.090 1.00 88.75 79 MET A N 1
ATOM 598 C CA . MET A 1 79 ? -2.320 4.734 17.925 1.00 88.75 79 MET A CA 1
ATOM 599 C C . MET A 1 79 ? -3.586 3.910 17.694 1.00 88.75 79 MET A C 1
ATOM 601 O O . MET A 1 79 ? -4.197 3.486 18.667 1.00 88.75 79 MET A O 1
ATOM 605 N N . ALA A 1 80 ? -3.934 3.596 16.441 1.00 87.19 80 ALA A N 1
ATOM 606 C CA . ALA A 1 80 ? -5.094 2.758 16.131 1.00 87.19 80 ALA A CA 1
ATOM 607 C C . ALA A 1 80 ? -4.982 1.361 16.758 1.00 87.19 80 ALA A C 1
ATOM 609 O O . ALA A 1 80 ? -5.954 0.817 17.271 1.00 87.19 80 ALA A O 1
ATOM 610 N N . PHE A 1 81 ? -3.788 0.767 16.745 1.00 86.31 81 PHE A N 1
ATOM 611 C CA . PHE A 1 81 ? -3.569 -0.517 17.397 1.00 86.31 81 PHE A CA 1
ATOM 612 C C . PHE A 1 81 ? -3.764 -0.418 18.914 1.00 86.31 81 PHE A C 1
ATOM 614 O O . PHE A 1 81 ? -4.464 -1.243 19.496 1.00 86.31 81 PHE A O 1
ATOM 621 N N . ALA A 1 82 ? -3.193 0.603 19.554 1.00 85.50 82 ALA A N 1
ATOM 622 C CA . ALA A 1 82 ? -3.342 0.798 20.991 1.00 85.50 82 ALA A CA 1
ATOM 623 C C . ALA A 1 82 ? -4.805 1.046 21.405 1.00 85.50 82 ALA A C 1
ATOM 625 O O . ALA A 1 82 ? -5.258 0.446 22.380 1.00 85.50 82 ALA A O 1
ATOM 626 N N . THR A 1 83 ? -5.564 1.844 20.646 1.00 84.31 83 THR A N 1
ATOM 627 C CA . THR A 1 83 ? -6.988 2.098 20.928 1.00 84.31 83 THR A CA 1
ATOM 628 C C . THR A 1 83 ? -7.841 0.845 20.738 1.00 84.31 83 THR A C 1
ATOM 630 O O . THR A 1 83 ? -8.691 0.552 21.575 1.00 84.31 83 THR A O 1
ATOM 633 N N . ILE A 1 84 ? -7.576 0.036 19.705 1.00 82.88 84 ILE A N 1
ATOM 634 C CA . ILE A 1 84 ? -8.240 -1.265 19.520 1.00 82.88 84 ILE A CA 1
ATOM 635 C C . ILE A 1 84 ? -7.975 -2.182 20.720 1.00 82.88 84 ILE A C 1
ATOM 637 O O . ILE A 1 84 ? -8.896 -2.823 21.225 1.00 82.88 84 ILE A O 1
ATOM 641 N N . VAL A 1 85 ? -6.734 -2.242 21.206 1.00 83.06 85 VAL A N 1
ATOM 642 C CA . VAL A 1 85 ? -6.395 -3.104 22.344 1.00 83.06 85 VAL A CA 1
ATOM 643 C C . VAL A 1 85 ? -7.086 -2.641 23.632 1.00 83.06 85 VAL A C 1
ATOM 645 O O . VAL A 1 85 ? -7.575 -3.482 24.386 1.00 83.06 85 VAL A O 1
ATOM 648 N N . GLN A 1 86 ? -7.192 -1.328 23.857 1.00 80.69 86 GLN A N 1
ATOM 649 C CA . GLN A 1 86 ? -7.959 -0.759 24.973 1.00 80.69 86 GLN A CA 1
ATOM 650 C C . GLN A 1 86 ? -9.456 -1.079 24.876 1.00 80.69 86 GLN A C 1
ATOM 652 O O . GLN A 1 86 ? -10.079 -1.391 25.887 1.00 80.69 86 GLN A O 1
ATOM 657 N N . GLN A 1 87 ? -10.027 -1.041 23.669 1.00 80.94 87 GLN A N 1
ATOM 658 C CA . GLN A 1 87 ? -11.449 -1.302 23.434 1.00 80.94 87 GLN A CA 1
ATOM 659 C C . GLN A 1 87 ? -11.826 -2.782 23.640 1.00 80.94 87 GLN A C 1
ATOM 661 O O . GLN A 1 87 ? -12.970 -3.080 23.985 1.00 80.94 87 GLN A O 1
ATOM 666 N N . PHE A 1 88 ? -10.885 -3.715 23.443 1.00 81.38 88 PHE A N 1
ATOM 667 C CA . PHE A 1 88 ? -11.128 -5.163 23.516 1.00 81.38 88 PHE A CA 1
ATOM 668 C C . PHE A 1 88 ? -10.192 -5.885 24.508 1.00 81.38 88 PHE A C 1
ATOM 670 O O . PHE A 1 88 ? -9.469 -6.812 24.124 1.00 81.38 88 PHE A O 1
ATOM 677 N N . PRO A 1 89 ? -10.223 -5.546 25.811 1.00 77.44 89 PRO A N 1
ATOM 678 C CA . PRO A 1 89 ? -9.266 -6.063 26.792 1.00 77.44 89 PRO A CA 1
ATOM 679 C C . PRO A 1 89 ? -9.339 -7.586 26.963 1.00 77.44 89 PRO A C 1
ATOM 681 O O . PRO A 1 89 ? -8.322 -8.223 27.216 1.00 77.44 89 PRO A O 1
ATOM 684 N N . LEU A 1 90 ? -10.511 -8.201 26.769 1.00 78.94 90 LEU A N 1
ATOM 685 C CA . LEU A 1 90 ? -10.679 -9.659 26.841 1.00 78.94 90 LEU A CA 1
ATOM 686 C C . LEU A 1 90 ? -10.018 -10.392 25.663 1.00 78.94 90 LEU A C 1
ATOM 688 O O . LEU A 1 90 ? -9.471 -11.475 25.851 1.00 78.94 90 LEU A O 1
ATOM 692 N N . ALA A 1 91 ? -10.022 -9.796 24.466 1.00 77.19 91 ALA A N 1
ATOM 693 C CA . ALA A 1 91 ? -9.414 -10.394 23.275 1.00 77.19 91 ALA A CA 1
ATOM 694 C C . ALA A 1 91 ? -7.878 -10.345 23.325 1.00 77.19 91 ALA A C 1
ATOM 696 O O . ALA A 1 91 ? -7.206 -11.243 22.821 1.00 77.19 91 ALA A O 1
ATOM 697 N N . PHE A 1 92 ? -7.320 -9.309 23.958 1.00 73.62 92 PHE A N 1
ATOM 698 C CA . PHE A 1 92 ? -5.875 -9.080 24.025 1.00 73.62 92 PHE A CA 1
ATOM 699 C C . PHE A 1 92 ? -5.259 -9.364 25.406 1.00 73.62 92 PHE A C 1
ATOM 701 O O . PHE A 1 92 ? -4.037 -9.382 25.531 1.00 73.62 92 PHE A O 1
ATOM 708 N N . GLY A 1 93 ? -6.063 -9.644 26.436 1.00 66.62 93 GLY A N 1
ATOM 709 C CA . GLY A 1 93 ? -5.611 -9.840 27.821 1.00 66.62 93 GLY A CA 1
ATOM 710 C C . GLY A 1 93 ? -4.684 -11.043 28.033 1.00 66.62 93 GLY A C 1
ATOM 711 O O . GLY A 1 93 ? -3.897 -11.061 28.979 1.00 66.62 93 GLY A O 1
ATOM 712 N N . ALA A 1 94 ? -4.707 -12.022 27.123 1.00 67.69 94 ALA A N 1
ATOM 713 C CA . ALA A 1 94 ? -3.770 -13.147 27.124 1.00 67.69 94 ALA A CA 1
ATOM 714 C C . ALA A 1 94 ? -2.343 -12.750 26.691 1.00 67.69 94 ALA A C 1
ATOM 716 O O . ALA A 1 94 ? -1.375 -13.438 27.025 1.00 67.69 94 ALA A O 1
ATOM 717 N N . LEU A 1 95 ? -2.179 -11.630 25.976 1.00 67.38 95 LEU A N 1
ATOM 718 C CA . LEU A 1 95 ? -0.877 -11.144 25.526 1.00 67.38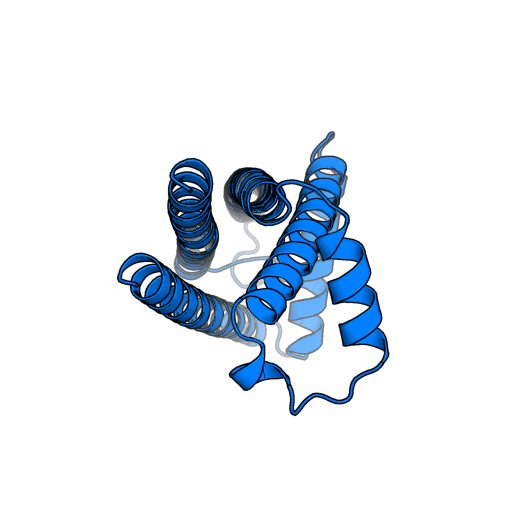 95 LEU A CA 1
ATOM 719 C C . LEU A 1 95 ? -0.135 -10.496 26.704 1.00 67.38 95 LEU A C 1
ATOM 721 O O . LEU A 1 95 ? -0.207 -9.291 26.935 1.00 67.38 95 LEU A O 1
ATOM 725 N N . ARG A 1 96 ? 0.647 -11.290 27.447 1.00 66.19 96 ARG A N 1
ATOM 726 C CA . ARG A 1 96 ? 1.501 -10.827 28.565 1.00 66.19 96 ARG A CA 1
ATOM 727 C C . ARG A 1 96 ? 2.741 -10.037 28.109 1.00 66.19 96 ARG A C 1
ATOM 729 O O . ARG A 1 96 ? 3.807 -10.121 28.716 1.00 66.19 96 ARG A O 1
ATOM 736 N N . ILE A 1 97 ? 2.629 -9.245 27.048 1.00 79.00 97 ILE A N 1
ATOM 737 C CA . ILE A 1 97 ? 3.746 -8.508 26.454 1.00 79.00 97 ILE A CA 1
ATOM 738 C C . ILE A 1 97 ? 3.937 -7.194 27.228 1.00 79.00 97 ILE A C 1
ATOM 740 O O . ILE A 1 97 ? 3.084 -6.310 27.209 1.00 79.00 97 ILE A O 1
ATOM 744 N N . ARG A 1 98 ? 5.069 -7.045 27.931 1.00 77.12 98 ARG A N 1
ATOM 745 C CA . ARG A 1 98 ? 5.378 -5.847 28.746 1.00 77.12 98 ARG A CA 1
ATOM 746 C C . ARG A 1 98 ? 5.382 -4.559 27.916 1.00 77.12 98 ARG A C 1
ATOM 748 O O . ARG A 1 98 ? 4.852 -3.548 28.362 1.00 77.12 98 ARG A O 1
ATOM 755 N N . VAL A 1 99 ? 5.925 -4.628 26.701 1.00 75.44 99 VAL A N 1
ATOM 756 C CA . VAL A 1 99 ? 5.963 -3.500 25.756 1.00 75.44 99 VAL A CA 1
ATOM 757 C C . VAL A 1 99 ? 4.552 -3.071 25.349 1.00 75.44 99 VAL A C 1
ATOM 759 O O . VAL A 1 99 ? 4.273 -1.880 25.302 1.00 75.44 99 VAL A O 1
ATOM 762 N N . LEU A 1 100 ? 3.638 -4.024 25.138 1.00 75.06 100 LEU A N 1
ATOM 763 C CA . LEU A 1 100 ? 2.252 -3.741 24.765 1.00 75.06 100 LEU A CA 1
ATOM 764 C C . LEU A 1 100 ? 1.525 -2.946 25.859 1.00 75.06 100 LEU A C 1
ATOM 766 O O . LEU A 1 100 ? 0.861 -1.963 25.556 1.00 75.06 100 LEU A O 1
ATOM 770 N N . ARG A 1 101 ? 1.710 -3.316 27.133 1.00 77.62 101 ARG A N 1
ATOM 771 C CA . ARG A 1 101 ? 1.148 -2.563 28.269 1.00 77.62 101 ARG A CA 1
ATOM 772 C C . ARG A 1 101 ? 1.696 -1.144 28.370 1.00 77.62 101 ARG A C 1
ATOM 774 O O . ARG A 1 101 ? 0.927 -0.224 28.607 1.00 77.62 101 ARG A O 1
ATOM 781 N N . LEU A 1 102 ? 2.998 -0.960 28.156 1.00 81.56 102 LEU A N 1
ATOM 782 C CA . LEU A 1 102 ? 3.606 0.373 28.170 1.00 81.56 102 LEU A CA 1
ATOM 783 C C . LEU A 1 102 ? 3.023 1.262 27.063 1.00 81.56 102 LEU A C 1
ATOM 785 O O . LEU A 1 102 ? 2.686 2.414 27.312 1.00 81.56 102 LEU A O 1
ATOM 789 N N . VAL A 1 103 ? 2.840 0.700 25.866 1.00 78.81 103 VAL A N 1
ATOM 790 C CA . VAL A 1 103 ? 2.213 1.382 24.725 1.00 78.81 103 VAL A CA 1
ATOM 791 C C . VAL A 1 103 ? 0.762 1.760 25.018 1.00 78.81 103 VAL A C 1
ATOM 793 O O . VAL A 1 103 ? 0.366 2.893 24.762 1.00 78.81 103 VAL A O 1
ATOM 796 N N . ILE A 1 104 ? -0.021 0.836 25.579 1.00 80.62 104 ILE A N 1
ATOM 797 C CA . ILE A 1 104 ? -1.419 1.086 25.947 1.00 80.62 104 ILE A CA 1
ATOM 798 C C . ILE A 1 104 ? -1.517 2.216 26.969 1.00 80.62 104 ILE A C 1
ATOM 800 O O . ILE A 1 104 ? -2.325 3.116 26.769 1.00 80.62 104 ILE A O 1
ATOM 804 N N . ASN A 1 105 ? -0.689 2.182 28.018 1.00 83.38 105 ASN A N 1
ATOM 805 C CA . ASN A 1 105 ? -0.697 3.196 29.070 1.00 83.38 105 ASN A CA 1
ATOM 806 C C . ASN A 1 105 ? -0.336 4.580 28.513 1.00 83.38 105 ASN A C 1
ATOM 808 O O . ASN A 1 105 ? -1.034 5.553 28.777 1.00 83.38 105 ASN A O 1
ATOM 812 N N . PHE A 1 106 ? 0.697 4.654 27.670 1.00 83.56 106 PHE A N 1
ATOM 813 C CA . PHE A 1 106 ? 1.074 5.903 27.011 1.00 83.56 106 PHE A CA 1
ATOM 814 C C . PHE A 1 106 ? -0.067 6.465 26.151 1.00 83.56 106 PHE A C 1
ATOM 816 O O . PHE A 1 106 ? -0.386 7.645 26.232 1.00 83.56 106 PHE A O 1
ATOM 823 N N . VAL A 1 107 ? -0.723 5.627 25.341 1.00 83.50 107 VAL A N 1
ATOM 824 C CA . VAL A 1 107 ? -1.817 6.087 24.469 1.00 83.50 107 VAL A CA 1
ATOM 825 C C . VAL A 1 107 ? -3.079 6.443 25.262 1.00 83.50 107 VAL A C 1
ATOM 827 O O . VAL A 1 107 ? -3.808 7.336 24.839 1.00 83.50 107 VAL A O 1
ATOM 830 N N . SER A 1 108 ? -3.342 5.806 26.410 1.00 81.19 108 SER A N 1
ATOM 831 C CA . SER A 1 108 ? -4.474 6.182 27.277 1.00 81.19 108 SER A CA 1
ATOM 832 C C . SER A 1 108 ? -4.316 7.554 27.929 1.00 81.19 108 SER A C 1
ATOM 834 O O . SER A 1 108 ? -5.318 8.156 28.297 1.00 81.19 108 SER A O 1
ATOM 836 N N . GLU A 1 109 ? -3.089 8.063 28.057 1.00 87.25 109 GLU A N 1
ATOM 837 C CA . GLU A 1 109 ? -2.839 9.421 28.556 1.00 87.25 109 GLU A CA 1
ATOM 838 C C . GLU A 1 109 ? -3.102 10.494 27.488 1.00 87.25 109 GLU A C 1
ATOM 840 O O . GLU A 1 109 ? -3.238 11.672 27.814 1.00 87.25 109 GLU A O 1
ATOM 845 N N . ILE A 1 110 ? -3.197 10.105 26.211 1.00 85.19 110 ILE A N 1
ATOM 846 C CA . ILE A 1 110 ? -3.465 11.030 25.112 1.00 85.19 110 ILE A CA 1
ATOM 847 C C . ILE A 1 110 ? -4.983 11.226 24.990 1.00 85.19 110 ILE A C 1
ATOM 849 O O . ILE A 1 110 ? -5.689 10.298 24.572 1.00 85.19 110 ILE A O 1
ATOM 853 N N . PRO A 1 111 ? -5.511 12.428 25.288 1.00 82.69 111 PRO A N 1
ATOM 854 C CA . PRO A 1 111 ? -6.927 12.701 25.112 1.00 82.69 111 PRO A CA 1
ATOM 855 C C . PRO A 1 111 ? -7.298 12.567 23.634 1.00 82.69 111 PRO A C 1
ATOM 857 O O . PRO A 1 111 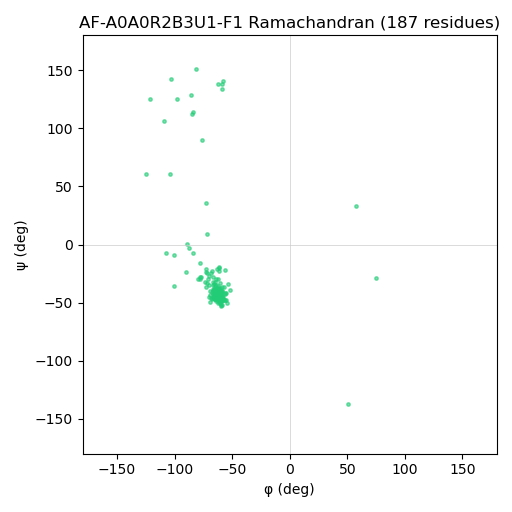? -6.562 13.007 22.749 1.00 82.69 111 PRO A O 1
ATOM 860 N N . TYR A 1 112 ? -8.453 11.953 23.371 1.00 86.06 112 TYR A N 1
ATOM 861 C CA . TYR A 1 112 ? -8.972 11.749 22.016 1.00 86.06 112 TYR A CA 1
ATOM 862 C C . TYR A 1 112 ? -8.021 10.966 21.088 1.00 86.06 112 TYR A C 1
ATOM 864 O O . TYR A 1 112 ? -7.991 11.190 19.876 1.00 86.06 112 TYR A O 1
ATOM 872 N N . SER A 1 113 ? -7.249 10.020 21.633 1.00 86.69 113 SER A N 1
ATOM 873 C CA . SER A 1 113 ? -6.295 9.195 20.876 1.00 86.69 113 SER A CA 1
ATOM 874 C C . SER A 1 113 ? -6.914 8.470 19.671 1.00 86.69 113 SER A C 1
ATOM 876 O O . SER A 1 113 ? -6.269 8.371 18.626 1.00 86.69 113 SER A O 1
ATOM 878 N N . GLY A 1 114 ? -8.179 8.042 19.764 1.00 86.75 114 GLY A N 1
ATOM 879 C CA . GLY A 1 114 ? -8.946 7.487 18.640 1.00 86.75 114 GLY A CA 1
ATOM 880 C C . GLY A 1 114 ? -9.150 8.488 17.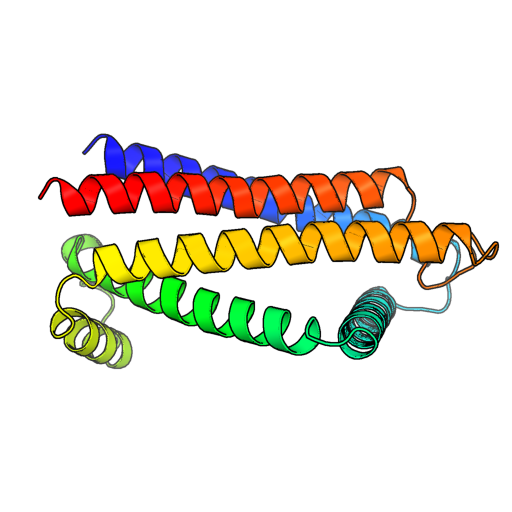497 1.00 86.75 114 GLY A C 1
ATOM 881 O O . GLY A 1 114 ? -8.821 8.191 16.346 1.00 86.75 114 GLY A O 1
ATOM 882 N N . LEU A 1 115 ? -9.593 9.711 17.812 1.00 90.50 115 LEU A N 1
ATOM 883 C CA . LEU A 1 115 ? -9.754 10.790 16.828 1.00 90.50 115 LEU A CA 1
ATOM 884 C C . LEU A 1 115 ? -8.420 11.177 16.191 1.00 90.50 115 LEU A C 1
ATOM 886 O O . LEU A 1 115 ? -8.345 11.344 14.972 1.00 90.50 115 LEU A O 1
ATOM 890 N N . LEU A 1 116 ? -7.354 11.264 16.988 1.00 91.31 116 LEU A N 1
ATOM 891 C CA . LEU A 1 116 ? -6.013 11.527 16.473 1.00 91.31 116 LEU A CA 1
ATOM 892 C C . LEU A 1 116 ? -5.547 10.404 15.537 1.00 91.31 116 LEU A C 1
ATOM 894 O O . LEU A 1 116 ? -4.994 10.688 14.475 1.00 91.31 116 LEU A O 1
ATOM 898 N N . ALA A 1 117 ? -5.798 9.136 15.878 1.00 92.12 117 ALA A N 1
ATOM 899 C CA . ALA A 1 117 ? -5.414 8.002 15.041 1.00 92.12 117 ALA A CA 1
ATOM 900 C C . ALA A 1 117 ? -6.118 8.058 13.679 1.00 92.12 117 ALA A C 1
ATOM 902 O O . ALA A 1 117 ? -5.471 7.918 12.637 1.00 92.12 117 ALA A O 1
ATOM 903 N N . ALA A 1 118 ? -7.426 8.326 13.682 1.00 93.69 118 ALA A N 1
ATOM 904 C CA . ALA A 1 118 ? -8.211 8.456 12.462 1.00 93.69 118 ALA A CA 1
ATOM 905 C C . ALA A 1 118 ? -7.777 9.678 11.632 1.00 93.69 118 ALA A C 1
ATOM 907 O O . ALA A 1 118 ? -7.569 9.557 10.425 1.00 93.69 118 ALA A O 1
ATOM 908 N N . GLY A 1 119 ? -7.553 10.831 12.271 1.00 95.38 119 GLY A N 1
ATOM 909 C CA . GLY A 1 119 ? -7.071 12.045 11.610 1.00 95.38 119 GLY A CA 1
ATOM 910 C C . GLY A 1 119 ? -5.718 11.840 10.921 1.00 95.38 119 GLY A C 1
ATOM 911 O O . GLY A 1 119 ? -5.554 12.179 9.746 1.00 95.38 119 GLY A O 1
ATOM 912 N N . LEU A 1 120 ? -4.761 11.200 11.602 1.00 96.06 120 LEU A N 1
ATOM 913 C CA . LEU A 1 120 ? -3.474 10.848 10.998 1.00 96.06 120 LEU A CA 1
ATOM 914 C C . LEU A 1 120 ? -3.639 9.844 9.848 1.00 96.06 120 LEU A C 1
ATOM 916 O O . LEU A 1 120 ? -2.984 9.993 8.816 1.00 96.06 120 LEU A O 1
ATOM 920 N N . ALA A 1 121 ? -4.523 8.851 9.978 1.00 96.12 121 ALA A N 1
ATOM 921 C CA . ALA A 1 121 ? -4.793 7.888 8.911 1.00 96.12 121 ALA A CA 1
ATOM 922 C C . ALA A 1 121 ? -5.381 8.558 7.654 1.00 96.12 121 ALA A C 1
ATOM 924 O O . ALA A 1 121 ? -4.962 8.229 6.542 1.00 96.12 121 ALA A O 1
ATOM 925 N N . ILE A 1 122 ? -6.282 9.534 7.819 1.00 97.38 122 ILE A N 1
ATOM 926 C CA . ILE A 1 122 ? -6.841 10.345 6.724 1.00 97.38 122 ILE A CA 1
ATOM 927 C C . ILE A 1 122 ? -5.720 11.095 5.997 1.00 97.38 122 ILE A C 1
ATOM 929 O O . ILE A 1 122 ? -5.582 10.976 4.776 1.00 97.38 122 ILE A O 1
ATOM 933 N N . ILE A 1 123 ? -4.876 11.821 6.739 1.00 97.00 123 ILE A N 1
ATOM 934 C CA . ILE A 1 123 ? -3.762 12.588 6.162 1.00 97.00 123 ILE A CA 1
ATOM 935 C C . ILE A 1 123 ? -2.788 11.652 5.436 1.00 97.00 123 ILE A C 1
ATOM 937 O O . ILE A 1 123 ? -2.409 11.912 4.292 1.00 97.00 123 ILE A O 1
ATOM 941 N N . ALA A 1 124 ? -2.412 10.531 6.058 1.00 96.81 124 ALA A N 1
ATOM 942 C CA . ALA A 1 124 ? -1.545 9.533 5.440 1.00 96.81 124 ALA A CA 1
ATOM 943 C C . ALA A 1 124 ? -2.140 8.979 4.139 1.00 96.81 124 ALA A C 1
ATOM 945 O O . ALA A 1 124 ? -1.431 8.886 3.136 1.00 96.81 124 ALA A O 1
ATOM 946 N N . ALA A 1 125 ? -3.431 8.637 4.130 1.00 96.50 125 ALA A N 1
ATOM 947 C CA . ALA A 1 125 ? -4.107 8.122 2.947 1.00 96.50 125 ALA A CA 1
ATOM 948 C C . ALA A 1 125 ? -4.088 9.138 1.796 1.00 96.50 125 ALA A C 1
ATOM 950 O O . ALA A 1 125 ? -3.751 8.773 0.668 1.00 96.50 125 ALA A O 1
ATOM 951 N N . ILE A 1 126 ? -4.353 10.418 2.077 1.00 97.06 126 ILE A N 1
ATOM 952 C CA . ILE A 1 126 ? -4.279 11.501 1.084 1.00 97.06 126 ILE A CA 1
ATOM 953 C C . ILE A 1 126 ? -2.863 11.621 0.517 1.00 97.06 126 ILE A C 1
ATOM 955 O O . ILE A 1 126 ? -2.687 11.632 -0.705 1.00 97.06 126 ILE A O 1
ATOM 959 N N . LEU A 1 127 ? -1.842 11.652 1.381 1.00 96.19 127 LEU A N 1
ATOM 960 C CA . LEU A 1 127 ? -0.450 11.709 0.939 1.00 96.19 127 LEU A CA 1
ATOM 961 C C . LEU A 1 127 ? -0.123 10.530 0.021 1.00 96.19 127 LEU A C 1
ATOM 963 O O . LEU A 1 127 ? 0.398 10.730 -1.075 1.00 96.19 127 LEU A O 1
ATOM 967 N N . TRP A 1 128 ? -0.492 9.308 0.400 1.00 96.31 128 TRP A N 1
ATOM 968 C CA . TRP A 1 128 ? -0.254 8.128 -0.426 1.00 96.31 128 TRP A CA 1
ATOM 969 C C . TRP A 1 128 ? -1.021 8.126 -1.753 1.00 96.31 128 TRP A C 1
ATOM 971 O O . TRP A 1 128 ? -0.482 7.634 -2.746 1.00 96.31 128 TRP A O 1
ATOM 981 N N . LEU A 1 129 ? -2.225 8.700 -1.820 1.00 96.50 129 LEU A N 1
ATOM 982 C CA . LEU A 1 129 ? -2.958 8.885 -3.079 1.00 96.50 129 LEU A CA 1
ATOM 983 C C . LEU A 1 129 ? -2.219 9.847 -4.020 1.00 96.50 129 LEU A C 1
ATOM 985 O O . LEU A 1 129 ? -2.069 9.554 -5.212 1.00 96.50 129 LEU A O 1
ATOM 989 N N . ILE A 1 130 ? -1.684 10.949 -3.482 1.00 94.50 130 ILE A N 1
ATOM 990 C CA . ILE A 1 130 ? -0.820 11.873 -4.229 1.00 94.50 130 ILE A CA 1
ATOM 991 C C . ILE A 1 130 ? 0.423 11.124 -4.728 1.00 94.50 130 ILE A C 1
ATOM 993 O O . ILE A 1 130 ? 0.738 11.181 -5.921 1.00 94.50 130 ILE A O 1
ATOM 997 N N . MET A 1 131 ? 1.086 10.349 -3.858 1.00 93.12 131 MET A N 1
ATOM 998 C CA . MET A 1 131 ? 2.265 9.558 -4.233 1.00 93.12 131 MET A CA 1
ATOM 999 C C . MET A 1 131 ? 1.948 8.520 -5.314 1.00 93.12 131 MET A C 1
ATOM 1001 O O . MET A 1 131 ? 2.738 8.337 -6.239 1.00 93.12 131 MET A O 1
ATOM 1005 N N . ALA A 1 132 ? 0.798 7.847 -5.231 1.00 94.50 132 ALA A N 1
ATOM 1006 C CA . ALA A 1 132 ? 0.375 6.848 -6.206 1.00 94.50 132 ALA A CA 1
ATOM 1007 C C . ALA A 1 132 ? 0.155 7.472 -7.589 1.00 94.50 132 ALA A C 1
ATOM 1009 O O . ALA A 1 132 ? 0.596 6.910 -8.593 1.00 94.50 132 ALA A O 1
ATOM 1010 N N . ARG A 1 133 ? -0.477 8.652 -7.642 1.00 94.81 133 ARG A N 1
ATOM 1011 C CA . ARG A 1 133 ? -0.685 9.399 -8.889 1.00 94.81 133 ARG A CA 1
ATOM 1012 C C . ARG A 1 133 ? 0.634 9.877 -9.483 1.00 94.81 133 ARG A C 1
ATOM 1014 O O . ARG A 1 133 ? 0.843 9.730 -10.685 1.00 94.81 133 ARG A O 1
ATOM 1021 N N . PHE A 1 134 ? 1.522 10.420 -8.654 1.00 93.25 134 PHE A N 1
ATOM 1022 C CA . PHE A 1 134 ? 2.851 10.833 -9.094 1.00 93.25 134 PHE A CA 1
ATOM 1023 C C . PHE A 1 134 ? 3.650 9.638 -9.635 1.00 93.25 134 PHE A C 1
ATOM 1025 O O . PHE A 1 134 ? 4.211 9.724 -10.723 1.00 93.25 134 PHE A O 1
ATOM 1032 N N . GLN A 1 135 ? 3.635 8.499 -8.935 1.00 91.88 135 GLN A N 1
ATOM 1033 C CA . GLN A 1 135 ? 4.317 7.288 -9.387 1.00 91.88 135 GLN A CA 1
ATOM 1034 C C . GLN A 1 135 ? 3.820 6.817 -10.747 1.00 91.88 135 GLN A C 1
ATOM 1036 O O . GLN A 1 135 ? 4.630 6.499 -11.611 1.00 91.88 135 GLN A O 1
ATOM 1041 N N . PHE A 1 136 ? 2.500 6.757 -10.924 1.00 93.88 136 PHE A N 1
ATOM 1042 C CA . PHE A 1 136 ? 1.909 6.339 -12.186 1.00 93.88 136 PHE A CA 1
ATOM 1043 C C . PHE A 1 136 ? 2.368 7.248 -13.328 1.00 93.88 136 PHE A C 1
ATOM 1045 O O . PHE A 1 136 ? 2.882 6.740 -14.314 1.00 93.88 136 PHE A O 1
ATOM 1052 N N . ARG A 1 137 ? 2.290 8.574 -13.144 1.00 92.81 137 ARG A N 1
ATOM 1053 C CA . ARG A 1 137 ? 2.723 9.558 -14.149 1.00 92.81 137 ARG A CA 1
ATOM 1054 C C . ARG A 1 137 ? 4.195 9.418 -14.529 1.00 92.81 137 ARG A C 1
ATOM 1056 O O . ARG A 1 137 ? 4.509 9.419 -15.715 1.00 92.81 137 ARG A O 1
ATOM 1063 N N . GLN A 1 138 ? 5.078 9.282 -13.541 1.00 90.12 138 GLN A N 1
ATOM 1064 C CA . GLN A 1 138 ? 6.512 9.164 -13.803 1.00 90.12 138 GLN A CA 1
ATOM 1065 C C . GLN A 1 138 ? 6.855 7.870 -14.536 1.00 90.12 138 GLN A C 1
ATOM 1067 O O . GLN A 1 138 ? 7.620 7.900 -15.490 1.00 90.12 138 GLN A O 1
ATOM 1072 N N . LEU A 1 139 ? 6.252 6.746 -14.140 1.00 88.62 139 LEU A N 1
ATOM 1073 C CA . LEU A 1 139 ? 6.487 5.473 -14.820 1.00 88.62 139 LEU A CA 1
ATOM 1074 C C . LEU A 1 139 ? 5.919 5.481 -16.244 1.00 88.62 139 LEU A C 1
ATOM 1076 O O . LEU A 1 139 ? 6.612 5.062 -17.160 1.00 88.62 139 LEU A O 1
ATOM 1080 N N . THR A 1 140 ? 4.726 6.047 -16.464 1.00 90.19 140 THR A N 1
ATOM 1081 C CA . THR A 1 140 ? 4.180 6.189 -17.825 1.00 90.19 140 THR A CA 1
ATOM 1082 C C . THR A 1 140 ? 5.035 7.095 -18.711 1.00 90.19 140 THR A C 1
ATOM 1084 O O . THR A 1 140 ? 5.185 6.819 -19.895 1.00 90.19 140 THR A O 1
ATOM 1087 N N . ALA A 1 141 ? 5.600 8.173 -18.157 1.00 87.31 141 ALA A N 1
ATOM 1088 C CA . ALA A 1 141 ? 6.467 9.084 -18.901 1.00 87.31 141 ALA A CA 1
ATOM 1089 C C . ALA A 1 141 ? 7.842 8.459 -19.193 1.00 87.31 141 ALA A C 1
ATOM 1091 O O . ALA A 1 141 ? 8.395 8.657 -20.274 1.00 87.31 141 ALA A O 1
ATOM 1092 N N . ALA A 1 142 ? 8.379 7.674 -18.257 1.00 82.62 142 ALA A N 1
ATOM 1093 C CA . ALA A 1 142 ? 9.619 6.932 -18.449 1.00 82.62 142 ALA A CA 1
ATOM 1094 C C . ALA A 1 142 ? 9.467 5.864 -19.544 1.00 82.62 142 ALA A C 1
ATOM 1096 O O . ALA A 1 142 ? 10.278 5.837 -20.466 1.00 82.62 142 ALA A O 1
ATOM 1097 N N . ASP A 1 143 ? 8.383 5.080 -19.502 1.00 82.00 143 ASP A N 1
ATOM 1098 C CA . ASP A 1 143 ? 8.077 4.056 -20.512 1.00 82.00 143 ASP A CA 1
ATOM 1099 C C . ASP A 1 143 ? 7.817 4.668 -21.905 1.00 82.00 143 ASP A C 1
ATOM 1101 O O . ASP A 1 143 ? 8.088 4.032 -22.918 1.00 82.00 143 ASP A O 1
ATOM 1105 N N . ALA A 1 144 ? 7.301 5.902 -21.976 1.00 80.50 144 ALA A N 1
ATOM 1106 C CA . ALA A 1 144 ? 7.079 6.608 -23.241 1.00 80.50 144 ALA A CA 1
ATOM 1107 C C . ALA A 1 144 ? 8.356 7.241 -23.825 1.00 80.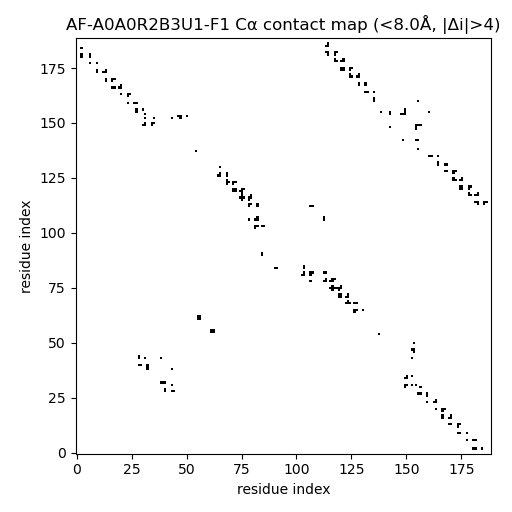50 144 ALA A C 1
ATOM 1109 O O . ALA A 1 144 ? 8.459 7.400 -25.038 1.00 80.50 144 ALA A O 1
ATOM 1110 N N . SER A 1 145 ? 9.311 7.629 -22.975 1.00 75.88 145 SER A N 1
ATOM 1111 C CA . SER A 1 145 ? 10.551 8.303 -23.392 1.00 75.88 145 SER A CA 1
ATOM 1112 C C . SER A 1 145 ? 11.697 7.339 -23.706 1.00 75.88 145 SER A C 1
ATOM 1114 O O . SER A 1 145 ? 12.581 7.693 -24.482 1.00 75.88 145 SER A O 1
ATOM 1116 N N . HIS A 1 146 ? 11.678 6.121 -23.155 1.00 64.56 146 HIS A N 1
ATOM 1117 C CA . HIS A 1 146 ? 12.684 5.093 -23.420 1.00 64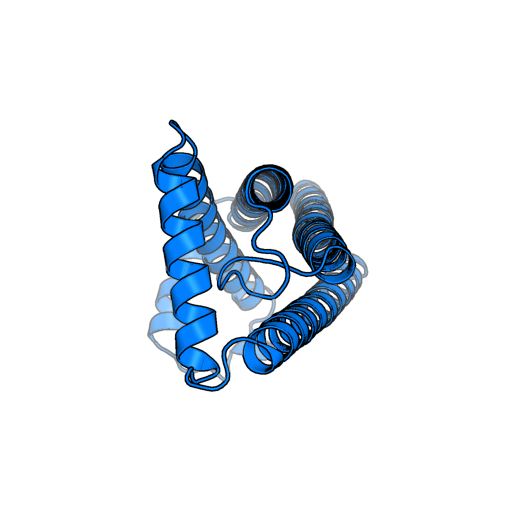.56 146 HIS A CA 1
ATOM 1118 C C . HIS A 1 146 ? 12.079 3.960 -24.268 1.00 64.56 146 HIS A C 1
ATOM 1120 O O . HIS A 1 146 ? 11.343 3.126 -23.742 1.00 64.56 146 HIS A O 1
ATOM 1126 N N . PRO A 1 147 ? 12.414 3.851 -25.570 1.00 60.47 147 PRO A N 1
ATOM 1127 C CA . PRO A 1 147 ? 11.859 2.825 -26.461 1.00 60.47 147 PRO A CA 1
ATOM 1128 C C . PRO A 1 147 ? 12.392 1.407 -26.187 1.00 60.47 147 PRO A C 1
ATOM 1130 O O . PRO A 1 147 ? 12.124 0.489 -26.958 1.00 60.47 147 PRO A O 1
ATOM 1133 N N . GLY A 1 148 ? 13.138 1.199 -25.094 1.00 62.41 148 GLY A N 1
ATOM 1134 C CA . GLY A 1 148 ? 13.699 -0.101 -24.719 1.00 62.41 148 GLY A CA 1
ATOM 1135 C C . GLY A 1 148 ? 12.639 -1.176 -24.458 1.00 62.41 148 GLY A C 1
ATOM 1136 O O . GLY A 1 148 ? 12.941 -2.365 -24.569 1.00 62.41 148 GLY A O 1
ATOM 1137 N N . GLY A 1 149 ? 11.391 -0.775 -24.178 1.00 75.94 149 GLY A N 1
ATOM 1138 C CA . GLY A 1 149 ? 10.250 -1.682 -24.075 1.00 75.94 149 GLY A CA 1
ATOM 1139 C C . GLY A 1 149 ? 10.546 -2.871 -23.148 1.00 75.94 149 GLY A C 1
ATOM 1140 O O . GLY A 1 149 ? 11.182 -2.692 -22.113 1.00 75.94 149 GLY A O 1
ATOM 1141 N N . PRO A 1 150 ? 10.165 -4.107 -23.511 1.00 73.38 150 PRO A N 1
ATOM 1142 C CA . PRO A 1 150 ? 10.445 -5.292 -22.696 1.00 73.38 150 PRO A CA 1
ATOM 1143 C C . PRO A 1 150 ? 11.930 -5.529 -22.363 1.00 73.38 150 PRO A C 1
ATOM 1145 O O . PRO A 1 150 ? 12.218 -6.216 -21.382 1.00 73.38 150 PRO A O 1
ATOM 1148 N N . ASN A 1 151 ? 12.864 -4.977 -23.143 1.00 79.69 151 ASN A N 1
ATOM 1149 C CA . ASN A 1 151 ? 14.306 -5.115 -22.923 1.00 79.69 151 ASN A CA 1
ATOM 1150 C C . ASN A 1 151 ? 14.863 -4.097 -21.917 1.00 79.69 151 ASN A C 1
ATOM 1152 O O . ASN A 1 151 ? 16.027 -4.201 -21.543 1.00 79.69 151 ASN A O 1
ATOM 1156 N N . ASP A 1 152 ? 14.059 -3.132 -21.465 1.00 81.06 152 ASP A N 1
ATOM 1157 C CA . ASP A 1 152 ? 14.422 -2.242 -20.366 1.00 81.06 152 ASP A CA 1
ATOM 1158 C C . ASP A 1 152 ? 14.063 -2.889 -19.016 1.00 81.06 152 ASP A C 1
ATOM 1160 O O . ASP A 1 152 ? 12.937 -3.336 -18.769 1.00 81.06 152 ASP A O 1
ATOM 1164 N N . LEU A 1 153 ? 15.039 -2.924 -18.109 1.00 79.62 153 LEU A N 1
ATOM 1165 C CA . LEU A 1 153 ? 14.910 -3.474 -16.762 1.00 79.62 153 LEU A CA 1
ATOM 1166 C C . LEU A 1 153 ? 13.862 -2.739 -15.917 1.00 79.62 153 LEU A C 1
ATOM 1168 O O . LEU A 1 153 ? 13.347 -3.297 -14.941 1.00 79.62 153 LEU A O 1
ATOM 1172 N N . TYR A 1 154 ? 13.539 -1.492 -16.252 1.00 80.75 154 TYR A N 1
ATOM 1173 C CA . TYR A 1 154 ? 12.583 -0.671 -15.509 1.00 80.75 154 TYR A CA 1
ATOM 1174 C C . TYR A 1 154 ? 11.203 -0.606 -16.159 1.00 80.75 154 TYR A C 1
ATOM 1176 O O . TYR A 1 154 ? 10.246 -0.193 -15.491 1.00 80.75 154 TYR A O 1
ATOM 1184 N N . TRP A 1 155 ? 11.078 -1.120 -17.384 1.00 84.00 155 TRP A N 1
ATOM 1185 C CA . TRP A 1 155 ? 9.817 -1.159 -18.103 1.00 84.00 155 TRP A CA 1
ATOM 1186 C C . TRP A 1 155 ? 8.756 -1.929 -17.331 1.00 84.00 155 TRP A C 1
ATOM 1188 O O . TRP A 1 155 ? 9.004 -2.982 -16.722 1.00 84.00 155 TRP A O 1
ATOM 1198 N N . THR A 1 156 ? 7.543 -1.387 -17.329 1.00 85.31 156 THR A N 1
ATOM 1199 C CA . THR A 1 156 ? 6.393 -2.037 -16.711 1.00 85.31 156 THR A CA 1
ATOM 1200 C C . THR A 1 156 ? 5.315 -2.239 -17.759 1.00 85.31 156 THR A C 1
ATOM 1202 O O . THR A 1 156 ? 4.870 -1.262 -18.354 1.00 85.31 156 THR A O 1
ATOM 1205 N N . PRO A 1 157 ? 4.823 -3.473 -17.969 1.00 87.00 157 PRO A N 1
ATOM 1206 C CA . PRO A 1 157 ? 3.797 -3.671 -18.974 1.00 87.00 157 PRO A CA 1
ATOM 1207 C C . PRO A 1 157 ? 2.547 -2.816 -18.651 1.00 87.00 157 PRO A C 1
ATOM 1209 O O . PRO A 1 157 ? 2.114 -2.779 -17.488 1.00 87.00 157 PRO A O 1
ATOM 1212 N N . PRO A 1 158 ? 1.973 -2.094 -19.640 1.00 89.38 158 PRO A N 1
ATOM 1213 C CA . PRO A 1 158 ? 1.007 -1.017 -19.388 1.00 89.38 158 PRO A CA 1
ATOM 1214 C C . PRO A 1 158 ? -0.225 -1.450 -18.588 1.00 89.38 158 PRO A C 1
ATOM 1216 O O . PRO A 1 158 ? -0.719 -0.716 -17.728 1.00 89.38 158 PRO A O 1
ATOM 1219 N N . VAL A 1 159 ? -0.704 -2.673 -18.833 1.00 90.75 159 VAL A N 1
ATOM 1220 C CA . VAL A 1 159 ? -1.850 -3.258 -18.124 1.00 90.75 159 VAL A CA 1
ATOM 1221 C C . VAL A 1 159 ? -1.536 -3.415 -16.634 1.00 90.75 159 VAL A C 1
ATOM 1223 O O . VAL A 1 159 ? -2.326 -3.011 -15.780 1.00 90.75 159 VAL A O 1
ATOM 1226 N N . GLN A 1 160 ? -0.359 -3.942 -16.302 1.00 93.19 160 GLN A N 1
ATOM 1227 C CA . GLN A 1 160 ? 0.092 -4.165 -14.933 1.00 93.19 160 GLN A CA 1
ATOM 1228 C C . GLN A 1 160 ? 0.429 -2.848 -14.233 1.00 93.19 160 GLN A C 1
ATOM 1230 O O . GLN A 1 160 ? 0.192 -2.736 -13.028 1.00 93.19 160 GLN A O 1
ATOM 1235 N N . LEU A 1 161 ? 0.930 -1.843 -14.960 1.00 92.31 161 LEU A N 1
ATOM 1236 C CA . LEU A 1 161 ? 1.150 -0.497 -14.427 1.00 92.31 161 LEU A CA 1
ATOM 1237 C C . LEU A 1 161 ? -0.180 0.167 -14.040 1.00 92.31 161 LEU A C 1
ATOM 1239 O O . LEU A 1 161 ? -0.327 0.667 -12.920 1.00 92.31 161 LEU A O 1
ATOM 1243 N N . ARG A 1 162 ? -1.188 0.104 -14.922 1.00 94.88 162 ARG A N 1
ATOM 1244 C CA . ARG A 1 162 ? -2.538 0.619 -14.645 1.00 94.88 162 ARG A CA 1
ATOM 1245 C C . ARG A 1 162 ? -3.192 -0.117 -13.480 1.00 94.88 162 ARG A C 1
ATOM 1247 O O . ARG A 1 162 ? -3.729 0.522 -12.576 1.00 94.88 162 ARG A O 1
ATOM 1254 N N . ARG A 1 163 ? -3.079 -1.448 -13.451 1.00 95.00 163 ARG A N 1
ATOM 1255 C CA . ARG A 1 163 ? -3.572 -2.278 -12.345 1.00 95.00 163 ARG A CA 1
ATOM 1256 C C . ARG A 1 163 ? -2.867 -1.942 -11.032 1.00 95.00 163 ARG A C 1
ATOM 1258 O O . ARG A 1 163 ? -3.522 -1.833 -10.001 1.00 95.00 163 ARG A O 1
ATOM 1265 N N . GLN A 1 164 ? -1.551 -1.715 -11.052 1.00 94.56 164 GLN A N 1
ATOM 1266 C CA . GLN A 1 164 ? -0.799 -1.295 -9.867 1.00 94.56 164 GLN A CA 1
ATOM 1267 C C . GLN A 1 164 ? -1.316 0.038 -9.320 1.00 94.56 164 GLN A C 1
ATOM 1269 O O . GLN A 1 164 ? -1.453 0.190 -8.106 1.00 94.56 164 GLN A O 1
ATOM 1274 N N . TYR A 1 165 ? -1.595 0.997 -10.204 1.00 96.56 165 TYR A N 1
ATOM 1275 C CA . TYR A 1 165 ? -2.153 2.288 -9.821 1.00 96.56 165 TYR A CA 1
ATOM 1276 C C . TYR A 1 165 ? -3.555 2.143 -9.218 1.00 96.56 165 TYR A C 1
ATOM 1278 O O . TYR A 1 165 ? -3.785 2.625 -8.111 1.00 96.56 165 TYR A O 1
ATOM 1286 N N . GLN A 1 166 ? -4.454 1.404 -9.873 1.00 97.19 166 GLN A N 1
ATOM 1287 C CA . GLN A 1 166 ? -5.807 1.139 -9.368 1.00 97.19 166 GLN A CA 1
ATOM 1288 C C . GLN A 1 166 ? -5.791 0.457 -7.998 1.00 97.19 166 GLN A C 1
ATOM 1290 O O . GLN A 1 166 ? -6.493 0.889 -7.092 1.00 97.19 166 GLN A O 1
ATOM 1295 N N . LEU A 1 167 ? -4.946 -0.558 -7.805 1.00 96.88 167 LEU A N 1
ATOM 1296 C CA . LEU A 1 167 ? -4.824 -1.237 -6.515 1.00 96.88 167 LEU A CA 1
ATOM 1297 C C . LEU A 1 167 ? -4.298 -0.303 -5.417 1.00 96.88 167 LEU A C 1
ATOM 1299 O O . LEU A 1 167 ? -4.721 -0.415 -4.271 1.00 96.88 167 LEU A O 1
ATOM 1303 N N . LYS A 1 168 ? -3.406 0.641 -5.743 1.00 96.19 168 LYS A N 1
ATOM 1304 C CA . LYS A 1 168 ? -2.961 1.665 -4.786 1.00 96.19 168 LYS A CA 1
ATOM 1305 C C . LYS A 1 168 ? -4.063 2.660 -4.452 1.00 96.19 168 LYS A C 1
ATOM 1307 O O . LYS A 1 168 ? -4.176 3.029 -3.285 1.00 96.19 168 LYS A O 1
ATOM 1312 N N . LEU A 1 169 ? -4.858 3.079 -5.437 1.00 97.06 169 LEU A N 1
ATOM 1313 C CA . LEU A 1 169 ? -6.030 3.919 -5.194 1.00 97.06 169 LEU A CA 1
ATOM 1314 C C . LEU A 1 169 ? -7.032 3.203 -4.290 1.00 97.06 169 LEU A C 1
ATOM 1316 O O . LEU A 1 169 ? -7.477 3.790 -3.314 1.00 97.06 169 LEU A O 1
ATOM 1320 N N . LEU A 1 170 ? -7.322 1.928 -4.562 1.00 96.69 170 LEU A N 1
ATOM 1321 C CA . LEU A 1 170 ? -8.232 1.124 -3.749 1.00 96.69 170 LEU A CA 1
ATOM 1322 C C . LEU A 1 170 ? -7.730 0.969 -2.313 1.00 96.69 170 LEU A C 1
ATOM 1324 O O . LEU A 1 170 ? -8.496 1.203 -1.388 1.00 96.69 170 LEU A O 1
ATOM 1328 N N . THR A 1 171 ? -6.453 0.637 -2.098 1.00 96.75 171 THR A N 1
ATOM 1329 C CA . THR A 1 171 ? -5.912 0.485 -0.736 1.00 96.75 171 THR A CA 1
ATOM 1330 C C . THR A 1 171 ? -6.059 1.764 0.077 1.00 96.75 171 THR A C 1
ATOM 1332 O O . THR A 1 171 ? -6.605 1.729 1.174 1.00 96.75 171 THR A O 1
ATOM 1335 N N . HIS A 1 172 ? -5.596 2.897 -0.450 1.00 96.44 172 HIS A N 1
ATOM 1336 C CA . HIS A 1 172 ? -5.616 4.144 0.314 1.00 96.44 172 HIS A CA 1
ATOM 1337 C C . HIS A 1 172 ? -7.011 4.774 0.351 1.00 96.44 172 HIS A C 1
ATOM 1339 O O . HIS A 1 172 ? -7.350 5.404 1.343 1.00 96.44 172 HIS A O 1
ATOM 1345 N N . GLY A 1 173 ? -7.849 4.544 -0.663 1.00 96.50 173 GLY A N 1
ATOM 1346 C CA . GLY A 1 173 ? -9.262 4.921 -0.653 1.00 96.50 173 GLY A CA 1
ATOM 1347 C C . GLY A 1 173 ? -10.057 4.163 0.411 1.00 96.50 173 GLY A C 1
ATOM 1348 O O . GLY A 1 173 ? -10.806 4.781 1.157 1.00 96.50 173 GLY A O 1
ATOM 1349 N N . LEU A 1 174 ? -9.844 2.851 0.553 1.00 96.81 174 LEU A N 1
ATOM 1350 C CA . LEU A 1 174 ? -10.466 2.056 1.618 1.00 96.81 174 LEU A CA 1
ATOM 1351 C C . LEU A 1 174 ? -9.986 2.484 3.009 1.00 96.81 174 LEU A C 1
ATOM 1353 O O . LEU A 1 174 ? -10.807 2.626 3.910 1.00 96.81 174 LEU A O 1
ATOM 1357 N N . ILE A 1 175 ? -8.682 2.737 3.180 1.00 95.44 175 ILE A N 1
ATOM 1358 C CA . ILE A 1 175 ? -8.135 3.259 4.443 1.00 95.44 175 ILE A CA 1
ATOM 1359 C C . ILE A 1 175 ? -8.748 4.623 4.770 1.00 95.44 175 ILE A C 1
ATOM 1361 O O . ILE A 1 175 ? -9.138 4.849 5.910 1.00 95.44 175 ILE A O 1
ATOM 1365 N N . LEU A 1 176 ? -8.873 5.510 3.779 1.00 96.75 176 LEU A N 1
ATOM 1366 C CA . LEU A 1 176 ? -9.492 6.823 3.945 1.00 96.75 176 LEU A CA 1
ATOM 1367 C C . LEU A 1 176 ? -10.952 6.698 4.394 1.00 96.75 176 LEU A C 1
ATOM 1369 O O . LEU A 1 176 ? -11.334 7.311 5.383 1.00 96.75 176 LEU A O 1
ATOM 1373 N N . VAL A 1 177 ? -11.751 5.878 3.705 1.00 96.19 177 VAL A N 1
ATOM 1374 C CA . VAL A 1 177 ? -13.161 5.645 4.057 1.00 96.19 177 VAL A CA 1
ATOM 1375 C C . VAL A 1 177 ? -13.282 5.048 5.458 1.00 96.19 177 VAL A C 1
ATOM 1377 O O . VAL A 1 177 ? -14.065 5.545 6.262 1.00 96.19 177 VAL A O 1
ATOM 1380 N N . GLY A 1 178 ? -12.479 4.031 5.784 1.00 94.12 178 GLY A N 1
ATOM 1381 C CA . GLY A 1 178 ? -12.467 3.433 7.120 1.00 94.12 178 GLY A CA 1
ATOM 1382 C C . GLY A 1 178 ? -12.084 4.436 8.207 1.00 94.12 178 GLY A C 1
ATOM 1383 O O . GLY A 1 178 ? -12.733 4.494 9.247 1.00 94.12 178 GLY A O 1
ATOM 1384 N N . ALA A 1 179 ? -11.080 5.276 7.951 1.00 94.00 179 ALA A N 1
ATOM 1385 C CA . ALA A 1 179 ? -10.661 6.310 8.886 1.00 94.00 179 ALA A CA 1
ATOM 1386 C C . ALA A 1 179 ? -11.731 7.396 9.073 1.00 94.00 179 ALA A C 1
ATOM 1388 O O . ALA A 1 179 ? -11.944 7.824 10.199 1.00 94.00 179 ALA A O 1
ATOM 1389 N N . ILE A 1 180 ? -12.445 7.798 8.015 1.00 94.62 180 ILE A N 1
ATOM 1390 C CA . ILE A 1 180 ? -13.566 8.749 8.110 1.00 94.62 180 ILE A CA 1
ATOM 1391 C C . ILE A 1 180 ? -14.711 8.155 8.932 1.00 94.62 180 ILE A C 1
ATOM 1393 O O . ILE A 1 180 ? -15.203 8.820 9.836 1.00 94.62 180 ILE A O 1
ATOM 1397 N N . ILE A 1 181 ? -15.099 6.901 8.673 1.00 92.56 181 ILE A N 1
ATOM 1398 C CA . ILE A 1 181 ? -16.143 6.215 9.451 1.00 92.56 181 ILE A CA 1
ATOM 1399 C C . ILE A 1 181 ? -15.758 6.171 10.933 1.00 92.56 181 ILE A C 1
ATOM 1401 O O . ILE A 1 181 ? -16.572 6.509 11.791 1.00 92.56 181 ILE A O 1
ATOM 1405 N N . TYR A 1 182 ? -14.512 5.794 11.234 1.00 91.19 182 TYR A N 1
ATOM 1406 C CA . TYR A 1 182 ? -14.020 5.746 12.608 1.00 91.19 182 TYR A CA 1
ATOM 1407 C C . TYR A 1 182 ? -13.977 7.139 13.258 1.00 91.19 182 TYR A C 1
ATOM 1409 O O . TYR A 1 182 ? -14.404 7.296 14.397 1.00 91.19 182 TYR A O 1
ATOM 1417 N N . PHE A 1 183 ? -13.539 8.162 12.521 1.00 91.62 183 PHE A N 1
ATOM 1418 C CA . PHE A 1 183 ? -13.505 9.547 12.993 1.00 91.62 183 PHE A CA 1
ATOM 1419 C C . PHE A 1 183 ? -14.904 10.082 13.322 1.00 91.62 183 PHE A C 1
ATOM 1421 O O . PHE A 1 183 ? -15.110 10.655 14.387 1.00 91.62 183 PHE A O 1
ATOM 1428 N N . SER A 1 184 ? -15.880 9.866 12.435 1.00 88.81 184 SER A N 1
ATOM 1429 C CA . SER A 1 184 ? -17.273 10.271 12.653 1.00 88.81 184 SER A CA 1
ATOM 1430 C C . SER A 1 184 ? -17.902 9.566 13.852 1.00 88.81 184 SER A C 1
ATOM 1432 O O . SER A 1 184 ? -18.685 10.174 14.573 1.00 88.81 184 SER A O 1
ATOM 1434 N N . PHE A 1 185 ? -17.549 8.302 14.076 1.00 86.88 185 PHE A N 1
ATOM 1435 C CA . PHE A 1 185 ? -18.023 7.544 15.225 1.00 86.88 185 PHE A CA 1
ATOM 1436 C C . PHE A 1 185 ? -17.470 8.081 16.551 1.00 86.88 185 PHE A C 1
ATOM 1438 O O . PHE A 1 185 ? -18.238 8.283 17.487 1.00 86.88 185 PHE A O 1
ATOM 1445 N N . GLU A 1 186 ? -16.164 8.346 16.630 1.00 84.44 186 GLU A N 1
ATOM 1446 C CA . GLU A 1 186 ? -15.549 8.889 17.850 1.00 84.44 186 GLU A CA 1
ATOM 1447 C C . GLU A 1 186 ? -15.991 10.334 18.146 1.00 84.44 186 GLU A C 1
ATOM 1449 O O . GLU A 1 186 ? -15.982 10.739 19.299 1.00 84.44 186 GLU A O 1
ATOM 1454 N N . LEU A 1 187 ? -16.419 11.109 17.140 1.00 86.12 187 LEU A N 1
ATOM 1455 C CA . LEU A 1 187 ? -17.021 12.438 17.344 1.00 86.12 187 LEU A CA 1
ATOM 1456 C C . LEU A 1 187 ? -18.433 12.388 17.947 1.00 86.12 187 LEU A C 1
ATOM 1458 O O . LEU A 1 187 ? -18.886 13.381 18.509 1.00 86.12 187 LEU A O 1
ATOM 1462 N N . GLY A 1 188 ? -19.154 11.280 17.762 1.00 78.56 188 GLY A N 1
ATOM 1463 C CA . GLY A 1 188 ? -20.523 11.105 18.257 1.00 78.56 188 GLY A CA 1
ATOM 1464 C C . GLY A 1 188 ? -20.617 10.514 19.667 1.00 78.56 188 GLY A C 1
ATOM 1465 O O . GLY A 1 188 ? -21.731 10.278 20.132 1.00 78.56 188 GLY A O 1
ATOM 1466 N N . ARG A 1 189 ? -19.477 10.226 20.306 1.00 70.19 189 ARG A N 1
ATOM 1467 C CA . ARG A 1 189 ? -19.356 9.722 21.681 1.00 70.19 189 ARG A CA 1
ATOM 1468 C C . ARG A 1 189 ? -19.048 10.853 22.650 1.00 70.19 189 ARG A C 1
ATOM 1470 O O . ARG A 1 189 ? -19.575 10.771 23.780 1.00 70.19 189 ARG A O 1
#

Nearest PDB structures (foldseek):
  6ye4-assembly1_C  TM=3.035E-01  e=3.296E+00  Serratia marcescens

pLDDT: mean 87.8, std 7.76, range [60.47, 97.38]

Radius of gyration: 19.79 Å; Cα contacts (8 Å, |Δi|>4): 156; chains: 1; bounding box: 43×33×56 Å

Secondary structure (DSSP, 8-state):
-HHHHHHHHHHHHHHHHHHHHHHHHHHHHHHHHHH-TTS-HHHHHHHHHHHHHHHHHHSTTHHHHHHHHHHHHHHHHHHHHHHHHHH-HHHHTT---HHHHHHHHHHHTSTTHHHHHHHHHHHHHHHHHHHHHHHHHHHHHHHHH-TTGGGSTT---HHHHHHHHHHHHHHHHHHHHHHHHHHHHHHT-

Organism: NCBI:txid1423727

Sequence (189 aa):
MVEYVLLGIIAVAVILVLIGQRLNSNQIVAAQLATHKMMFPPQIRNARRVYWRGLVRQVSGMAGLNLAAKIISGLAGFMAFATIVQQFPLAFGALRIRVLRLVINFVSEIPYSGLLAAGLAIIAAILWLIMARFQFRQLTAADASHPGGPNDLYWTPPVQLRRQYQLKLLTHGLILVGAIIYFSFELGR

Solvent-accessible surface area (backbone atoms only — not comparable to full-atom values): 10044 Å² total; per-residue (Å²): 112,69,65,61,52,53,46,49,52,44,52,52,52,41,51,53,37,52,51,50,49,53,53,50,51,50,53,52,50,52,60,42,39,75,57,42,72,92,55,53,73,69,55,55,55,46,52,48,52,51,51,53,54,49,60,36,63,74,38,86,67,44,48,56,52,56,50,48,28,51,52,35,39,50,53,14,52,52,39,46,50,35,47,51,44,67,76,36,48,82,84,45,62,80,64,84,48,69,67,59,54,54,50,36,54,58,48,69,71,41,83,62,39,64,44,50,15,20,53,32,32,34,54,20,21,52,45,48,45,54,51,43,53,52,50,48,53,51,52,55,51,49,55,71,72,43,89,52,46,72,74,33,92,78,54,63,60,67,69,59,48,53,49,51,42,52,40,49,46,50,39,30,49,46,48,28,51,42,20,49,54,52,31,57,53,60,73,75,109